Protein AF-A0A3N5GG22-F1 (afdb_monomer)

Mean predicted aligned error: 13.45 Å

Foldseek 3Di:
DPVVQLVCLVVCVVVVVDPPVCSVVSNCVVVVVPPPCVVVVVVVLVVVLVCVLVVLVVCCVVCCVPQDLVVSLVVLLVLLCVLVVVLVVVADAQDPDQDPQPDPNSLSSLVSSLSSVLVSLVSCCVPVVPPPVNVLVSLVVSLVVLCVSCNRRVHPVSPVVSLVSVVVSLVVVLVVVDDDPPDDDPVSVVSVVVSVVVVVVVVVVVVVVVVD

Structure (mmCIF, N/CA/C/O backbone):
data_AF-A0A3N5GG22-F1
#
_entry.id   AF-A0A3N5GG22-F1
#
loop_
_atom_site.group_PDB
_atom_site.id
_atom_site.type_symbol
_atom_site.label_atom_id
_atom_site.label_alt_id
_atom_site.label_comp_id
_atom_site.label_asym_id
_atom_site.label_entity_id
_atom_site.label_seq_id
_atom_site.pdbx_PDB_ins_code
_atom_site.Cartn_x
_atom_site.Cartn_y
_atom_site.Cartn_z
_atom_site.occupancy
_atom_site.B_iso_or_equiv
_atom_site.auth_seq_id
_atom_site.auth_comp_id
_atom_site.auth_asym_id
_atom_site.auth_atom_id
_atom_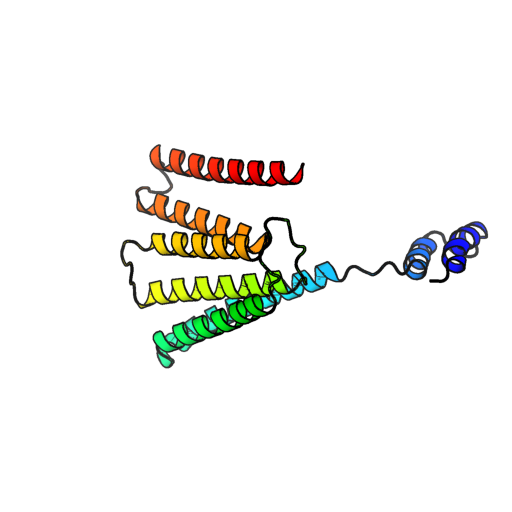site.pdbx_PDB_model_num
ATOM 1 N N . MET A 1 1 ? -22.074 -8.171 35.422 1.00 54.28 1 MET A N 1
ATOM 2 C CA . MET A 1 1 ? -21.564 -6.937 36.049 1.00 54.28 1 MET A CA 1
ATOM 3 C C . MET A 1 1 ? -22.049 -6.987 37.481 1.00 54.28 1 MET A C 1
ATOM 5 O O . MET A 1 1 ? -23.257 -6.975 37.647 1.00 54.28 1 MET A O 1
ATOM 9 N N . ASN A 1 2 ? -21.178 -7.190 38.471 1.00 61.34 2 ASN A N 1
ATOM 10 C CA . ASN A 1 2 ? -21.614 -7.166 39.868 1.00 61.34 2 ASN A CA 1
ATOM 11 C C . ASN A 1 2 ? -21.024 -5.906 40.530 1.00 61.34 2 ASN A C 1
ATOM 13 O O . ASN A 1 2 ? -19.866 -5.947 40.954 1.00 61.34 2 ASN A O 1
ATOM 17 N N . PRO A 1 3 ? -21.740 -4.764 40.498 1.00 66.25 3 PRO A N 1
ATOM 18 C CA . PRO A 1 3 ? -21.238 -3.478 40.996 1.00 66.25 3 PRO A CA 1
ATOM 19 C C . PRO A 1 3 ? -20.855 -3.536 42.482 1.00 66.25 3 PRO A C 1
ATOM 21 O O . PRO A 1 3 ? -19.965 -2.806 42.918 1.00 66.25 3 PRO A O 1
ATOM 24 N N . ASP A 1 4 ? -21.437 -4.476 43.223 1.00 68.50 4 ASP A N 1
ATOM 25 C CA . ASP A 1 4 ? -21.138 -4.718 44.632 1.00 68.50 4 ASP A CA 1
ATOM 26 C C . ASP A 1 4 ? -19.696 -5.190 44.847 1.00 68.50 4 ASP A C 1
ATOM 28 O O . ASP A 1 4 ? -19.041 -4.775 45.801 1.00 68.50 4 ASP A O 1
ATOM 32 N N . VAL A 1 5 ? -19.149 -5.986 43.918 1.00 68.31 5 VAL A N 1
ATOM 33 C CA . VAL A 1 5 ? -17.770 -6.489 44.014 1.00 68.31 5 VAL A CA 1
ATOM 34 C C . VAL A 1 5 ? -16.769 -5.356 43.813 1.00 68.31 5 VAL A C 1
ATOM 36 O O . VAL A 1 5 ? -15.807 -5.270 44.564 1.00 68.31 5 VAL A O 1
ATOM 39 N N . ALA A 1 6 ? -17.001 -4.460 42.848 1.00 67.25 6 ALA A N 1
ATOM 40 C CA . ALA A 1 6 ? -16.113 -3.324 42.587 1.00 67.25 6 ALA A CA 1
ATOM 41 C C . ALA A 1 6 ? -16.123 -2.293 43.733 1.00 67.25 6 ALA A C 1
ATOM 43 O O . ALA A 1 6 ? -15.078 -1.723 44.046 1.00 67.25 6 ALA A O 1
ATOM 44 N N . ASN A 1 7 ? -17.274 -2.105 44.388 1.00 71.62 7 ASN A N 1
ATOM 45 C CA . ASN A 1 7 ? -17.431 -1.208 45.537 1.00 71.62 7 ASN A CA 1
ATOM 46 C C . ASN A 1 7 ? -16.921 -1.804 46.862 1.00 71.62 7 ASN A C 1
ATOM 48 O O . ASN A 1 7 ? -16.632 -1.056 47.796 1.00 71.62 7 ASN A O 1
ATOM 52 N N . ALA A 1 8 ? -16.782 -3.131 46.959 1.00 74.06 8 ALA A N 1
ATOM 53 C CA . ALA A 1 8 ? -16.265 -3.806 48.150 1.00 74.06 8 ALA A CA 1
ATOM 54 C C . ALA A 1 8 ? -14.728 -3.785 48.254 1.00 74.06 8 ALA A C 1
ATOM 56 O O . ALA A 1 8 ? -14.191 -3.837 49.358 1.00 74.06 8 ALA A O 1
ATOM 57 N N . ILE A 1 9 ? -14.002 -3.675 47.134 1.00 71.44 9 ILE A N 1
ATOM 58 C CA . ILE A 1 9 ? -12.526 -3.733 47.127 1.00 71.44 9 ILE A CA 1
ATOM 59 C C . ILE A 1 9 ? -11.867 -2.606 47.942 1.00 71.44 9 ILE A C 1
ATOM 61 O O . ILE A 1 9 ? -10.967 -2.921 48.717 1.00 71.44 9 ILE A O 1
ATOM 65 N N . PRO A 1 10 ? -12.298 -1.329 47.856 1.00 74.25 10 PRO A N 1
ATOM 66 C CA . PRO A 1 10 ? -11.741 -0.256 48.686 1.00 74.25 10 PRO A CA 1
ATOM 67 C C . PRO A 1 10 ? -11.911 -0.529 50.187 1.00 74.25 10 PRO A C 1
ATOM 69 O O . PRO A 1 10 ? -10.963 -0.371 50.951 1.00 74.25 10 PRO A O 1
ATOM 72 N N . ARG A 1 11 ? -13.080 -1.048 50.591 1.00 74.31 11 ARG A N 1
ATOM 73 C CA . ARG A 1 11 ? -13.379 -1.382 51.994 1.00 74.31 11 ARG A CA 1
ATOM 74 C C . ARG A 1 11 ? -12.481 -2.504 52.521 1.00 74.31 11 ARG A C 1
ATOM 76 O O . ARG A 1 11 ? -12.041 -2.467 53.665 1.00 74.31 11 ARG A O 1
ATOM 83 N N . LEU A 1 12 ? -12.166 -3.493 51.686 1.00 72.94 12 LEU A N 1
ATOM 84 C CA . LEU A 1 12 ? -11.295 -4.611 52.066 1.00 72.94 12 LEU A CA 1
ATOM 85 C C . LEU A 1 12 ? -9.812 -4.213 52.181 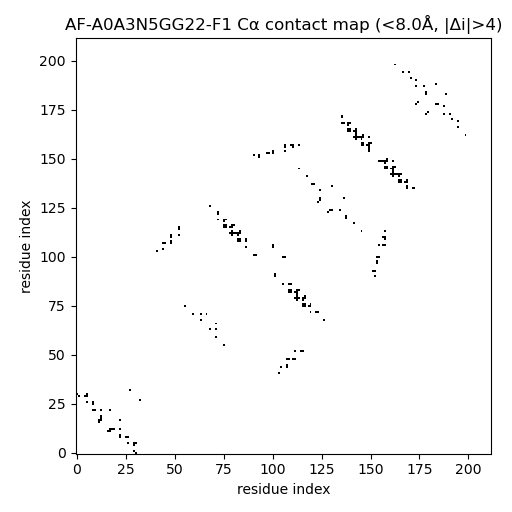1.00 72.94 12 LEU A C 1
ATOM 87 O O . LEU A 1 12 ? -9.054 -4.871 52.895 1.00 72.94 12 LEU A O 1
ATOM 91 N N . VAL A 1 13 ? -9.398 -3.137 51.504 1.00 76.69 13 VAL A N 1
ATOM 92 C CA . VAL A 1 13 ? -8.065 -2.533 51.668 1.00 76.69 13 VAL A CA 1
ATOM 93 C C . VAL A 1 13 ? -7.992 -1.737 52.969 1.00 76.69 13 VAL A C 1
ATOM 95 O O . VAL A 1 13 ? -7.026 -1.884 53.711 1.00 76.69 13 VAL A O 1
ATOM 98 N N . GLU A 1 14 ? -9.030 -0.957 53.286 1.00 74.38 14 GLU A N 1
ATOM 99 C CA . GLU A 1 14 ? -9.128 -0.227 54.562 1.00 74.38 14 GLU A CA 1
ATOM 100 C C . GLU A 1 14 ? -9.156 -1.168 55.772 1.00 74.38 14 GLU A C 1
ATOM 102 O O . GLU A 1 14 ? -8.560 -0.873 56.803 1.00 74.38 14 GLU A O 1
ATOM 107 N N . THR A 1 15 ? -9.777 -2.342 55.631 1.00 79.69 15 THR A N 1
ATOM 108 C CA . THR A 1 15 ? -9.855 -3.361 56.696 1.00 79.69 15 THR A CA 1
ATOM 109 C C . THR A 1 15 ? -8.545 -4.164 56.845 1.00 79.69 15 THR A C 1
ATOM 111 O O . THR A 1 15 ? -8.473 -5.111 57.624 1.00 79.69 15 THR A O 1
ATOM 114 N N . GLY A 1 16 ? -7.491 -3.837 56.083 1.00 73.56 16 GLY A N 1
ATOM 115 C CA . GLY A 1 16 ? -6.171 -4.482 56.164 1.00 73.56 16 GLY A CA 1
ATOM 116 C C . GLY A 1 16 ? -6.127 -5.937 55.678 1.00 73.56 16 GLY A C 1
ATOM 117 O O . GLY A 1 16 ? -5.086 -6.587 55.752 1.00 73.56 16 GLY A O 1
ATOM 118 N N . THR A 1 17 ? -7.238 -6.460 55.159 1.00 73.75 17 THR A N 1
ATOM 119 C CA . THR A 1 17 ? -7.376 -7.850 54.697 1.00 73.75 17 THR A CA 1
ATOM 120 C C . THR A 1 17 ? -6.787 -8.047 53.297 1.00 73.75 17 THR A C 1
ATOM 122 O O . THR A 1 17 ? -6.423 -9.160 52.921 1.00 73.75 17 THR A O 1
ATOM 125 N N . LEU A 1 18 ? -6.662 -6.963 52.523 1.00 70.38 18 LEU A N 1
ATOM 126 C CA . LEU A 1 18 ? -6.071 -6.940 51.187 1.00 70.38 18 LEU A CA 1
ATOM 127 C C . LEU A 1 18 ? -4.862 -5.989 51.144 1.00 70.38 18 LEU A C 1
ATOM 129 O O . LEU A 1 18 ? -5.024 -4.788 51.360 1.00 70.38 18 LEU A O 1
ATOM 133 N N . PRO A 1 19 ? -3.655 -6.480 50.802 1.00 74.88 19 PRO A N 1
ATOM 134 C CA . PRO A 1 19 ? -2.492 -5.624 50.601 1.00 74.88 19 PRO A CA 1
ATOM 135 C C . PRO A 1 19 ? -2.757 -4.587 49.496 1.00 74.88 19 PRO A C 1
ATOM 137 O O . PRO A 1 19 ? -3.232 -4.968 48.416 1.00 74.88 19 PRO A O 1
ATOM 140 N N . PRO A 1 20 ? -2.384 -3.308 49.689 1.00 66.12 20 PRO A N 1
ATOM 141 C CA . PRO A 1 20 ? -2.677 -2.235 48.733 1.00 66.12 20 PRO A CA 1
ATOM 142 C C . PRO A 1 20 ? -2.067 -2.493 47.346 1.00 66.12 20 PRO A C 1
ATOM 144 O O . PRO A 1 20 ? -2.639 -2.108 46.330 1.00 66.12 20 PRO A O 1
ATOM 147 N N . ALA A 1 21 ? -0.963 -3.246 47.284 1.00 68.81 21 ALA A N 1
ATOM 148 C CA . ALA A 1 21 ? -0.322 -3.658 46.036 1.00 68.81 21 ALA A CA 1
ATOM 149 C C . ALA A 1 21 ? -1.179 -4.605 45.167 1.00 68.81 21 ALA A C 1
ATOM 151 O O . ALA A 1 21 ? -1.017 -4.626 43.950 1.00 68.81 21 ALA A O 1
ATOM 152 N N . LYS A 1 22 ? -2.092 -5.392 45.761 1.00 68.06 22 LYS A N 1
ATOM 153 C CA . LYS A 1 22 ? -2.951 -6.348 45.031 1.00 68.06 22 LYS A CA 1
ATOM 154 C C . LYS A 1 22 ? -4.340 -5.788 44.710 1.00 68.06 22 LYS A C 1
ATOM 156 O O . LYS A 1 22 ? -5.026 -6.325 43.842 1.00 68.06 22 LYS A O 1
ATOM 161 N N . ALA A 1 23 ? -4.744 -4.695 45.355 1.00 66.00 23 ALA A N 1
ATOM 162 C CA . ALA A 1 23 ? -6.051 -4.066 45.169 1.00 66.00 23 ALA A CA 1
ATOM 163 C C . ALA A 1 23 ? -6.294 -3.574 43.731 1.00 66.00 23 ALA A C 1
ATOM 165 O O . ALA A 1 23 ? -7.402 -3.692 43.207 1.00 66.00 23 ALA A O 1
ATOM 166 N N . SER A 1 24 ? -5.246 -3.078 43.067 1.00 65.31 24 SER A N 1
ATOM 167 C CA . SER A 1 24 ? -5.300 -2.612 41.676 1.00 65.31 24 SER A CA 1
ATOM 168 C C . SER A 1 24 ? -5.607 -3.744 40.687 1.00 65.31 24 SER A C 1
ATOM 170 O O . SER A 1 24 ? -6.415 -3.556 39.779 1.00 65.31 24 SER A O 1
ATOM 172 N N . LEU A 1 25 ? -5.040 -4.940 40.893 1.00 67.69 25 LEU A N 1
ATOM 173 C CA . LEU A 1 25 ? -5.306 -6.131 40.077 1.00 67.69 25 LEU A CA 1
ATOM 174 C C . LEU A 1 25 ? -6.749 -6.624 40.237 1.00 67.69 25 LEU A C 1
ATOM 176 O O . LEU A 1 25 ? -7.416 -6.902 39.240 1.00 67.69 25 LEU A O 1
ATOM 180 N N . PHE A 1 26 ? -7.261 -6.685 41.469 1.00 69.12 26 PHE A N 1
ATOM 181 C CA . PHE A 1 26 ? -8.638 -7.120 41.714 1.00 69.12 26 PHE A CA 1
ATOM 182 C C . PHE A 1 26 ? -9.672 -6.105 41.218 1.00 69.12 26 PHE A C 1
ATOM 184 O O . PHE A 1 26 ? -10.701 -6.513 40.684 1.00 69.12 26 PHE A O 1
ATOM 191 N N . LEU A 1 27 ? -9.384 -4.800 41.290 1.00 68.31 27 LEU A N 1
ATOM 192 C CA . LEU A 1 27 ? -10.213 -3.773 40.648 1.00 68.31 27 LEU A CA 1
ATOM 193 C C . LEU A 1 27 ? -10.231 -3.919 39.124 1.00 68.31 27 LEU A C 1
ATOM 195 O O . LEU A 1 27 ? -11.282 -3.713 38.521 1.00 68.31 27 LEU A O 1
ATOM 199 N N . ARG A 1 28 ? -9.113 -4.324 38.511 1.00 64.75 28 ARG A N 1
ATOM 200 C CA . ARG A 1 28 ? -9.019 -4.608 37.071 1.00 64.75 28 ARG A CA 1
ATOM 201 C C . ARG A 1 28 ? -9.925 -5.758 36.640 1.00 64.75 28 ARG A C 1
ATOM 203 O O . ARG A 1 28 ? -10.679 -5.639 35.674 1.00 64.75 28 ARG A O 1
ATOM 210 N N . VAL A 1 29 ? -9.882 -6.854 37.398 1.00 69.06 29 VAL A N 1
ATOM 211 C CA . VAL A 1 29 ? -10.700 -8.054 37.170 1.00 69.06 29 VAL A CA 1
ATOM 212 C C . VAL A 1 29 ? -12.180 -7.774 37.454 1.00 69.06 29 VAL A C 1
ATOM 214 O O . VAL A 1 29 ? -13.037 -8.123 36.642 1.00 69.06 29 VAL A O 1
ATOM 217 N N . ALA A 1 30 ? -12.493 -7.086 38.557 1.00 64.69 30 ALA A N 1
ATOM 218 C CA . ALA A 1 30 ? -13.863 -6.742 38.945 1.00 64.69 30 ALA A CA 1
ATOM 219 C C . ALA A 1 30 ? -14.529 -5.756 37.974 1.00 64.69 30 ALA A C 1
ATOM 221 O O . ALA A 1 30 ? -15.727 -5.872 37.707 1.00 64.69 30 ALA A O 1
ATOM 222 N N . ARG A 1 31 ? -13.758 -4.826 37.392 1.00 64.44 31 ARG A N 1
ATOM 223 C CA . ARG A 1 31 ? -14.243 -3.911 36.346 1.00 64.44 31 ARG A CA 1
ATOM 224 C C . ARG A 1 31 ? -14.358 -4.558 34.966 1.00 64.44 31 ARG A C 1
ATOM 226 O O . ARG A 1 31 ? -14.867 -3.897 34.067 1.00 64.44 31 ARG A O 1
ATOM 233 N N . ARG A 1 32 ? -13.919 -5.816 34.779 1.00 54.38 32 ARG A N 1
ATOM 234 C CA . ARG A 1 32 ? -13.721 -6.422 33.448 1.00 54.38 32 ARG A CA 1
ATOM 235 C C . ARG A 1 32 ? -13.043 -5.421 32.507 1.00 54.38 32 ARG A C 1
ATOM 237 O O . ARG A 1 32 ? -13.558 -5.154 31.423 1.00 54.38 32 ARG A O 1
ATOM 244 N N . GLU A 1 33 ? -11.919 -4.835 32.926 1.00 57.38 33 GLU A N 1
ATOM 245 C CA . GLU A 1 33 ? -11.086 -4.078 31.988 1.00 57.38 33 GLU A CA 1
ATOM 246 C C . GLU A 1 33 ? -10.660 -5.050 30.882 1.00 57.38 33 GLU A C 1
ATOM 248 O O . GLU A 1 33 ? -9.782 -5.890 31.069 1.00 57.38 33 GLU A O 1
ATOM 253 N N . LEU A 1 34 ? -11.371 -4.994 29.754 1.00 55.03 34 LEU A N 1
ATOM 254 C CA . LEU A 1 34 ? -11.062 -5.733 28.544 1.00 55.03 34 LEU A CA 1
ATOM 255 C C . LEU A 1 34 ? -9.633 -5.351 28.169 1.00 55.03 34 LEU A C 1
ATOM 257 O O . LEU A 1 34 ? -9.384 -4.217 27.755 1.00 55.03 34 LEU A O 1
ATOM 261 N N . VAL A 1 35 ? -8.688 -6.275 28.347 1.00 60.97 35 VAL A N 1
ATOM 262 C CA . VAL A 1 35 ? -7.328 -6.098 27.838 1.00 60.97 35 VAL A CA 1
ATOM 263 C C . VAL A 1 35 ? -7.466 -5.811 26.348 1.00 60.97 35 VAL A C 1
ATOM 265 O O . VAL A 1 35 ? -8.091 -6.581 25.616 1.00 60.97 35 VAL A O 1
ATOM 268 N N . SER A 1 36 ? -6.982 -4.654 25.898 1.00 62.78 36 SER A N 1
ATOM 269 C CA . SER A 1 36 ? -7.202 -4.236 24.520 1.00 62.78 36 SER A CA 1
ATOM 270 C C . SER A 1 36 ? -6.352 -5.090 23.572 1.00 62.78 36 SER A C 1
ATOM 272 O O . SER A 1 36 ? -5.220 -4.737 23.256 1.00 62.78 36 SER A O 1
ATOM 274 N N . ILE A 1 37 ? -6.925 -6.170 23.037 1.00 68.69 37 ILE A N 1
ATOM 275 C CA . ILE A 1 37 ? -6.291 -7.040 22.020 1.00 68.69 37 ILE A CA 1
ATOM 276 C C . ILE A 1 37 ? -6.128 -6.300 20.674 1.00 68.69 37 ILE A C 1
ATOM 278 O O . ILE A 1 37 ? -5.538 -6.789 19.720 1.00 68.69 37 ILE A O 1
ATOM 282 N N . ARG A 1 38 ? -6.634 -5.065 20.569 1.00 73.44 38 ARG A N 1
ATOM 283 C CA . ARG A 1 38 ? -6.540 -4.232 19.365 1.00 73.44 38 ARG A CA 1
ATOM 284 C C . ARG A 1 38 ? -5.099 -4.062 18.879 1.00 73.44 38 ARG A C 1
ATOM 286 O O . ARG A 1 38 ? -4.886 -4.050 17.672 1.00 73.44 38 ARG A O 1
ATOM 293 N N . LEU A 1 39 ? -4.131 -3.907 19.783 1.00 75.94 39 LEU A N 1
ATOM 294 C CA . LEU A 1 39 ? -2.727 -3.737 19.399 1.00 75.94 39 LEU A CA 1
ATOM 295 C C . LEU A 1 39 ? -2.131 -5.045 18.863 1.00 75.94 39 LEU A C 1
ATOM 297 O O . LEU A 1 39 ? -1.472 -5.029 17.828 1.00 75.94 39 LEU A O 1
ATOM 301 N N . GLU A 1 40 ? -2.438 -6.166 19.514 1.00 84.12 40 GLU A N 1
ATOM 302 C CA . GLU A 1 40 ? -2.013 -7.504 19.090 1.00 84.12 40 GLU A CA 1
ATOM 303 C C . GLU A 1 40 ? -2.606 -7.869 17.724 1.00 84.12 40 GLU A C 1
ATOM 305 O O . GLU A 1 40 ? -1.872 -8.273 16.826 1.00 84.12 40 GLU A O 1
ATOM 310 N N . LEU A 1 41 ? -3.907 -7.621 17.512 1.00 82.06 41 LEU A N 1
ATOM 311 C CA . LEU A 1 41 ? -4.547 -7.823 16.210 1.00 82.06 41 LEU A CA 1
ATOM 312 C C . LEU A 1 41 ? -3.901 -6.955 15.126 1.00 82.06 41 LEU A C 1
ATOM 314 O O . LEU A 1 41 ? -3.633 -7.452 14.037 1.00 82.06 41 LEU A O 1
ATOM 318 N N . ARG A 1 42 ? -3.633 -5.671 15.404 1.00 81.94 42 ARG A N 1
ATOM 319 C CA . ARG A 1 42 ? -2.959 -4.779 14.445 1.00 81.94 42 ARG A CA 1
ATOM 320 C C . ARG A 1 42 ? -1.563 -5.274 14.093 1.00 81.94 42 ARG A C 1
ATOM 322 O O . ARG A 1 42 ? -1.206 -5.254 12.921 1.00 81.94 42 ARG A O 1
ATOM 329 N N . ALA A 1 43 ? -0.790 -5.703 15.088 1.00 82.44 43 ALA A N 1
ATOM 330 C CA . ALA A 1 43 ? 0.547 -6.239 14.874 1.00 82.44 43 ALA A CA 1
ATOM 331 C C . ALA A 1 43 ? 0.499 -7.504 14.008 1.00 82.44 43 ALA A C 1
ATOM 333 O O . ALA A 1 43 ? 1.253 -7.613 13.046 1.00 82.44 43 ALA A O 1
ATOM 334 N N . LEU A 1 44 ? -0.439 -8.412 14.290 1.00 86.31 44 LEU A N 1
ATOM 335 C CA . LEU A 1 44 ? -0.614 -9.648 13.532 1.00 86.31 44 LEU A CA 1
ATOM 336 C C . LEU A 1 44 ? -1.088 -9.390 12.094 1.00 86.31 44 LEU A C 1
ATOM 338 O O . LEU A 1 44 ? -0.592 -10.018 11.164 1.00 86.31 44 LEU A O 1
ATOM 342 N N . LEU A 1 45 ? -1.990 -8.425 11.893 1.00 83.00 45 LEU A N 1
ATOM 343 C CA . LEU A 1 45 ? -2.439 -7.992 10.566 1.00 83.00 45 LEU A CA 1
ATOM 344 C C . LEU A 1 45 ? -1.302 -7.353 9.759 1.00 83.00 45 LEU A C 1
ATOM 346 O O . LEU A 1 45 ? -1.094 -7.736 8.611 1.00 83.00 45 LEU A O 1
ATOM 350 N N . TYR A 1 46 ? -0.520 -6.444 10.353 1.00 85.00 46 TYR A N 1
ATOM 351 C CA . TYR A 1 46 ? 0.663 -5.873 9.696 1.00 85.00 46 TYR A CA 1
ATOM 352 C C . TYR A 1 46 ? 1.700 -6.943 9.352 1.00 85.00 46 TYR A C 1
ATOM 354 O O . TYR A 1 46 ? 2.224 -6.947 8.240 1.00 85.00 46 TYR A O 1
ATOM 362 N N . ALA A 1 47 ? 1.970 -7.864 10.279 1.00 87.81 47 ALA A N 1
ATOM 363 C CA . ALA A 1 47 ? 2.874 -8.981 10.042 1.00 87.81 47 ALA A CA 1
ATOM 364 C C . ALA A 1 47 ? 2.370 -9.870 8.898 1.00 87.81 47 ALA A C 1
ATOM 366 O O . ALA A 1 47 ? 3.154 -10.230 8.029 1.00 87.81 47 ALA A O 1
ATOM 367 N N . GLY A 1 48 ? 1.067 -10.162 8.844 1.00 84.94 48 GLY A N 1
ATOM 368 C CA . GLY A 1 48 ? 0.451 -10.906 7.747 1.00 84.94 48 GLY A CA 1
ATOM 369 C C . GLY A 1 48 ? 0.629 -10.211 6.398 1.00 84.94 48 GLY A C 1
ATOM 370 O O . GLY A 1 48 ? 1.090 -10.837 5.448 1.00 84.94 48 GLY A O 1
ATOM 371 N N . VAL A 1 49 ? 0.343 -8.907 6.316 1.00 86.56 49 VAL A N 1
ATOM 372 C CA . VAL A 1 49 ? 0.545 -8.126 5.082 1.00 86.56 49 VAL A CA 1
ATOM 373 C C . VAL A 1 49 ? 2.012 -8.146 4.650 1.00 86.56 49 VAL A C 1
ATOM 375 O O . VAL A 1 49 ? 2.305 -8.356 3.471 1.00 86.56 49 VAL A O 1
ATOM 378 N N . LEU A 1 50 ? 2.937 -7.974 5.597 1.00 86.62 50 LEU A N 1
ATOM 379 C CA . LEU A 1 50 ? 4.371 -7.983 5.328 1.00 86.62 50 LEU A CA 1
ATOM 380 C C . LEU A 1 50 ? 4.853 -9.362 4.856 1.00 86.62 50 LEU A C 1
ATOM 382 O O . LEU A 1 50 ? 5.587 -9.444 3.876 1.00 86.62 50 LEU A O 1
ATOM 386 N N . LEU A 1 51 ? 4.407 -10.435 5.513 1.00 87.75 51 LEU A N 1
ATOM 387 C CA . LEU A 1 51 ? 4.738 -11.814 5.155 1.00 87.75 51 LEU A CA 1
ATOM 388 C C . LEU A 1 51 ? 4.195 -12.189 3.778 1.00 87.75 51 LEU A C 1
ATOM 390 O O . LEU A 1 51 ? 4.916 -12.805 3.002 1.00 87.75 51 LEU A O 1
ATOM 394 N N . VAL A 1 52 ? 2.960 -11.802 3.450 1.00 84.88 52 VAL A N 1
ATOM 395 C CA . VAL A 1 52 ? 2.381 -12.072 2.126 1.00 84.88 52 VAL A CA 1
ATOM 396 C C . VAL A 1 52 ? 3.133 -11.292 1.053 1.00 84.88 52 VAL A C 1
ATOM 398 O O . VAL A 1 52 ? 3.575 -11.881 0.074 1.00 84.88 52 VAL A O 1
ATOM 401 N N . THR A 1 53 ? 3.339 -9.989 1.247 1.00 83.06 53 THR A N 1
ATOM 402 C CA . THR A 1 53 ? 4.020 -9.143 0.252 1.00 83.06 53 THR A CA 1
ATOM 403 C C . THR A 1 53 ? 5.477 -9.579 0.055 1.00 83.06 53 THR A C 1
ATOM 405 O O . THR A 1 53 ? 5.942 -9.715 -1.076 1.00 83.06 53 THR A O 1
ATOM 408 N N . GLY A 1 54 ? 6.191 -9.865 1.148 1.00 83.56 54 GLY A N 1
ATOM 409 C CA . GLY A 1 54 ? 7.563 -10.372 1.111 1.00 83.56 54 GLY A CA 1
ATOM 410 C C . GLY A 1 54 ? 7.659 -11.786 0.535 1.00 83.56 54 GLY A C 1
ATOM 411 O O . GLY A 1 54 ? 8.546 -12.058 -0.269 1.00 83.56 54 GLY A O 1
ATOM 412 N N . GLY A 1 55 ? 6.721 -12.667 0.890 1.00 83.50 55 GLY A N 1
ATOM 413 C CA . GLY A 1 55 ? 6.636 -14.031 0.373 1.00 83.50 55 GLY A CA 1
ATOM 414 C C . GLY A 1 55 ? 6.381 -14.065 -1.131 1.00 83.50 55 GLY A C 1
ATOM 415 O O . GLY A 1 55 ? 7.074 -14.785 -1.842 1.00 83.50 55 GLY A O 1
ATOM 416 N N . VAL A 1 56 ? 5.464 -13.230 -1.633 1.00 81.94 56 VAL A N 1
ATOM 417 C CA . VAL A 1 56 ? 5.254 -13.043 -3.077 1.00 81.94 56 VAL A CA 1
ATOM 418 C C . VAL A 1 56 ? 6.544 -12.556 -3.738 1.00 81.94 56 VAL A C 1
ATOM 420 O O . VAL A 1 56 ? 6.974 -13.150 -4.720 1.00 81.94 56 VAL A O 1
ATOM 423 N N . GLY A 1 57 ? 7.214 -11.546 -3.176 1.00 80.62 57 GLY A N 1
ATOM 424 C CA . GLY A 1 57 ? 8.477 -11.037 -3.723 1.00 80.62 57 GLY A CA 1
ATOM 425 C C . GLY A 1 57 ? 9.590 -12.092 -3.809 1.00 80.62 57 GLY A C 1
ATOM 426 O O . GLY A 1 57 ? 10.288 -12.171 -4.821 1.00 80.62 57 GLY A O 1
ATOM 427 N N . LEU A 1 58 ? 9.736 -12.935 -2.781 1.00 83.00 58 LEU A N 1
ATOM 428 C CA . LEU A 1 58 ? 10.696 -14.046 -2.781 1.00 83.00 58 LEU A CA 1
ATOM 429 C C . LEU A 1 58 ? 10.326 -15.122 -3.805 1.00 83.00 58 LEU A C 1
ATOM 431 O O . LEU A 1 58 ? 11.178 -15.538 -4.588 1.00 83.00 58 LEU A O 1
ATOM 435 N N . LEU A 1 59 ? 9.053 -15.521 -3.847 1.00 80.88 59 LEU A N 1
ATOM 436 C CA . LEU A 1 59 ? 8.562 -16.538 -4.773 1.00 80.88 59 LEU A CA 1
ATOM 437 C C . LEU A 1 59 ? 8.786 -16.117 -6.231 1.00 80.88 59 LEU A C 1
ATOM 439 O O . LEU A 1 59 ? 9.239 -16.925 -7.040 1.00 80.88 59 LEU A O 1
ATOM 443 N N . VAL A 1 60 ? 8.525 -14.844 -6.541 1.00 78.81 60 VAL A N 1
ATOM 444 C CA . VAL A 1 60 ? 8.802 -14.236 -7.848 1.00 78.81 60 VAL A CA 1
ATOM 445 C C . VAL A 1 60 ? 10.288 -14.344 -8.171 1.00 78.81 60 VAL A C 1
ATOM 447 O O . VAL A 1 60 ? 10.645 -14.865 -9.223 1.00 78.81 60 VAL A O 1
ATOM 450 N N . LYS A 1 61 ? 11.160 -13.904 -7.258 1.00 77.62 61 LYS A N 1
ATOM 451 C CA . LYS A 1 61 ? 12.613 -13.905 -7.467 1.00 77.62 61 LYS A CA 1
ATOM 452 C C . LYS A 1 61 ? 13.162 -15.301 -7.778 1.00 77.62 61 LYS A C 1
ATOM 454 O O . LYS A 1 61 ? 14.030 -15.424 -8.632 1.00 77.62 61 LYS A O 1
ATOM 459 N N . GLU A 1 62 ? 12.674 -16.331 -7.091 1.00 80.62 62 GLU A N 1
ATOM 460 C CA . GLU A 1 62 ? 13.184 -17.702 -7.230 1.00 80.62 62 GLU A CA 1
ATOM 461 C C . GLU A 1 62 ? 12.582 -18.474 -8.412 1.00 80.62 62 GLU A C 1
ATOM 463 O O . GLU A 1 62 ? 13.221 -19.385 -8.932 1.00 80.62 62 GLU A O 1
ATOM 468 N N . ASN A 1 63 ? 11.361 -18.141 -8.845 1.00 79.69 63 ASN A N 1
ATOM 469 C CA . ASN A 1 63 ? 10.618 -18.943 -9.830 1.00 79.69 63 ASN A CA 1
ATOM 470 C C . ASN A 1 63 ? 10.438 -18.259 -11.195 1.00 79.69 63 ASN A C 1
ATOM 472 O O . ASN A 1 63 ? 9.793 -18.825 -12.084 1.00 79.69 63 ASN A O 1
ATOM 476 N N . LEU A 1 64 ? 11.031 -17.077 -11.378 1.00 70.81 64 LEU A N 1
ATOM 477 C CA . LEU A 1 64 ? 11.029 -16.313 -12.629 1.00 70.81 64 LEU A CA 1
ATOM 478 C C . LEU A 1 64 ? 11.462 -17.151 -13.844 1.00 70.81 64 LEU A C 1
ATOM 480 O O . LEU A 1 64 ? 10.760 -17.158 -14.854 1.00 70.81 64 LEU A O 1
ATOM 484 N N . ASP A 1 65 ? 12.545 -17.921 -13.713 1.00 69.56 65 ASP A N 1
ATOM 485 C CA . ASP A 1 65 ? 13.127 -18.704 -14.815 1.00 69.56 65 ASP A CA 1
ATOM 486 C C . ASP A 1 65 ? 12.265 -19.907 -15.243 1.00 69.56 65 ASP A C 1
ATOM 488 O O . ASP A 1 65 ? 12.424 -20.428 -16.346 1.00 69.56 65 ASP A O 1
ATOM 492 N N . ARG A 1 66 ? 11.348 -20.375 -14.381 1.00 72.56 66 ARG A N 1
ATOM 493 C CA . ARG A 1 66 ? 10.542 -21.589 -14.619 1.00 72.56 66 ARG A CA 1
ATOM 494 C C . ARG A 1 66 ? 9.112 -21.321 -15.077 1.00 72.56 66 ARG A C 1
ATOM 496 O O . ARG A 1 66 ? 8.575 -22.119 -15.837 1.00 72.56 66 ARG A O 1
ATOM 503 N N . ILE A 1 67 ? 8.472 -20.270 -14.565 1.00 73.62 67 ILE A N 1
ATOM 504 C CA . ILE A 1 67 ? 7.010 -20.084 -14.665 1.00 73.62 67 ILE A CA 1
ATOM 505 C C . ILE A 1 67 ? 6.628 -19.074 -15.764 1.00 73.62 67 ILE A C 1
ATOM 507 O O . ILE A 1 67 ? 5.496 -19.078 -16.246 1.00 73.62 67 ILE A O 1
ATOM 511 N N . GLY A 1 68 ? 7.588 -18.274 -16.234 1.00 77.56 68 GLY A N 1
ATOM 512 C CA . GLY A 1 68 ? 7.369 -17.263 -17.263 1.00 77.56 68 GLY A CA 1
ATOM 513 C C . GLY A 1 68 ? 6.788 -15.962 -16.680 1.00 77.56 68 GLY A C 1
ATOM 514 O O . GLY A 1 68 ? 5.869 -16.014 -15.854 1.00 77.56 68 GLY A O 1
ATOM 515 N N . PRO A 1 69 ? 7.263 -14.776 -17.113 1.00 79.75 69 PRO A N 1
ATOM 516 C CA . PRO A 1 69 ? 6.870 -13.505 -16.500 1.00 79.75 69 PRO A CA 1
ATOM 517 C C . PRO A 1 69 ? 5.363 -13.214 -16.531 1.00 79.75 69 PRO A C 1
ATOM 519 O O . PRO A 1 69 ? 4.801 -12.686 -15.575 1.00 79.75 69 PRO A O 1
ATOM 522 N N . ALA A 1 70 ? 4.674 -13.608 -17.604 1.00 81.38 70 ALA A N 1
ATOM 523 C CA . ALA A 1 70 ? 3.242 -13.352 -17.762 1.00 81.38 70 ALA A CA 1
ATOM 524 C C . ALA A 1 70 ? 2.373 -14.095 -16.731 1.00 81.38 70 ALA A C 1
ATOM 526 O O . ALA A 1 70 ? 1.379 -13.551 -16.256 1.00 81.38 70 ALA A O 1
ATOM 527 N N . VAL A 1 71 ? 2.747 -15.324 -16.360 1.00 84.06 71 VAL A N 1
ATOM 528 C CA . VAL A 1 71 ? 1.992 -16.128 -15.384 1.00 84.06 71 VAL A CA 1
ATOM 529 C C . VAL A 1 71 ? 2.143 -15.545 -13.983 1.00 84.06 71 VAL A C 1
ATOM 531 O O . VAL A 1 71 ? 1.179 -15.506 -13.223 1.00 84.06 71 VAL A O 1
ATOM 534 N N . ILE A 1 72 ? 3.339 -15.052 -13.658 1.00 83.38 72 ILE A N 1
ATOM 535 C CA . ILE A 1 72 ? 3.613 -14.393 -12.382 1.00 83.38 72 ILE A CA 1
ATOM 536 C C . ILE A 1 72 ? 2.794 -13.106 -12.260 1.00 83.38 72 ILE A C 1
ATOM 538 O O . ILE A 1 72 ? 2.088 -12.944 -11.266 1.00 83.38 72 ILE A O 1
ATOM 542 N N . ALA A 1 73 ? 2.822 -12.244 -13.281 1.00 84.56 73 ALA A N 1
ATOM 543 C CA . ALA A 1 73 ? 1.994 -11.038 -13.311 1.00 84.56 73 ALA A CA 1
ATOM 544 C C . ALA A 1 73 ? 0.503 -11.389 -13.161 1.00 84.56 73 ALA A C 1
ATOM 546 O O . ALA A 1 73 ? -0.206 -10.852 -12.316 1.00 84.56 73 ALA A O 1
ATOM 547 N N . PHE A 1 74 ? 0.025 -12.397 -13.896 1.00 85.12 74 PHE A N 1
ATOM 548 C CA . PHE A 1 74 ? -1.365 -12.830 -13.781 1.00 85.12 74 PHE A CA 1
ATOM 549 C C . PHE A 1 74 ? -1.720 -13.334 -12.373 1.00 85.12 74 PHE A C 1
ATOM 551 O O . PHE A 1 74 ? -2.796 -13.028 -11.863 1.00 85.12 74 PHE A O 1
ATOM 558 N N . ALA A 1 75 ? -0.829 -14.079 -11.716 1.00 86.00 75 ALA A N 1
ATOM 559 C CA . ALA A 1 75 ? -1.054 -14.581 -10.364 1.00 86.00 75 ALA A CA 1
ATOM 560 C C . ALA A 1 75 ? -1.116 -13.451 -9.323 1.00 86.00 75 ALA A C 1
ATOM 562 O O . ALA A 1 75 ? -2.014 -13.450 -8.476 1.00 86.00 75 ALA A O 1
ATOM 563 N N . ILE A 1 76 ? -0.199 -12.476 -9.397 1.00 86.00 76 ILE A N 1
ATOM 564 C CA . ILE A 1 76 ? -0.195 -11.316 -8.492 1.00 86.00 76 ILE A CA 1
ATOM 565 C C . ILE A 1 76 ? -1.429 -10.450 -8.757 1.00 86.00 76 ILE A C 1
ATOM 567 O O . ILE A 1 76 ? -2.147 -10.115 -7.813 1.00 86.00 76 ILE A O 1
ATOM 571 N N . GLY A 1 77 ? -1.733 -10.162 -10.024 1.00 86.94 77 GLY A N 1
ATOM 572 C CA . GLY A 1 77 ? -2.929 -9.428 -10.427 1.00 86.94 77 GLY A CA 1
ATOM 573 C C . GLY A 1 77 ? -4.224 -10.103 -9.965 1.00 86.94 77 GLY A C 1
ATOM 574 O O . GLY A 1 77 ? -5.123 -9.435 -9.454 1.00 86.94 77 GLY A O 1
ATOM 575 N N . LEU A 1 78 ? -4.314 -11.434 -10.045 1.00 88.50 78 LEU A N 1
ATOM 576 C CA . LEU A 1 78 ? -5.474 -12.191 -9.569 1.00 88.50 78 LEU A CA 1
ATOM 577 C C . LEU A 1 78 ? -5.607 -12.143 -8.041 1.00 88.50 78 LEU A C 1
ATOM 579 O O . LEU A 1 78 ? -6.713 -11.967 -7.527 1.00 88.50 78 LEU A O 1
ATOM 583 N N . ALA A 1 79 ? -4.498 -12.238 -7.306 1.00 88.25 79 ALA A N 1
ATOM 584 C CA . ALA A 1 79 ? -4.494 -12.075 -5.854 1.00 88.25 79 ALA A CA 1
ATOM 585 C C . ALA A 1 79 ? -4.892 -10.645 -5.437 1.00 88.25 79 ALA A C 1
ATOM 587 O O . ALA A 1 79 ? -5.701 -10.471 -4.519 1.00 88.25 79 ALA A O 1
ATOM 588 N N . ALA A 1 80 ? -4.405 -9.625 -6.152 1.00 88.81 80 ALA A N 1
ATOM 589 C CA . ALA A 1 80 ? -4.800 -8.232 -5.956 1.00 88.81 80 ALA A CA 1
ATOM 590 C C . ALA A 1 80 ? -6.303 -8.038 -6.219 1.00 88.81 80 ALA A C 1
ATOM 592 O O . ALA A 1 80 ? -7.014 -7.456 -5.397 1.00 88.81 80 ALA A O 1
ATOM 593 N N . ALA A 1 81 ? -6.809 -8.583 -7.329 1.00 88.44 81 ALA A N 1
ATOM 594 C CA . ALA A 1 81 ? -8.216 -8.518 -7.706 1.00 88.44 81 ALA A CA 1
ATOM 595 C C . ALA A 1 81 ? -9.121 -9.244 -6.701 1.00 88.44 81 ALA A C 1
ATOM 597 O O . ALA A 1 81 ? -10.202 -8.750 -6.387 1.00 88.44 81 ALA A O 1
ATOM 598 N N . ALA A 1 82 ? -8.686 -10.380 -6.149 1.00 88.50 82 ALA A N 1
ATOM 599 C CA . ALA A 1 82 ? -9.418 -11.090 -5.105 1.00 88.50 82 ALA A CA 1
ATOM 600 C C . ALA A 1 82 ? -9.524 -10.256 -3.818 1.00 88.50 82 ALA A C 1
ATOM 602 O O . ALA A 1 82 ? -10.618 -10.122 -3.261 1.00 88.50 82 ALA A O 1
ATOM 603 N N . ALA A 1 83 ? -8.417 -9.648 -3.376 1.00 85.56 83 ALA A N 1
ATOM 604 C CA . ALA A 1 83 ? -8.394 -8.787 -2.196 1.00 85.56 83 ALA A CA 1
ATOM 605 C C . ALA A 1 83 ? -9.278 -7.543 -2.389 1.00 85.56 83 ALA A C 1
ATOM 607 O O . ALA A 1 83 ? -10.162 -7.273 -1.575 1.00 85.56 83 ALA A O 1
ATOM 608 N N . LEU A 1 84 ? -9.106 -6.825 -3.503 1.00 85.12 84 LEU A N 1
ATOM 609 C CA . LEU A 1 84 ? -9.890 -5.629 -3.816 1.00 85.12 84 LEU A CA 1
ATOM 610 C C . LEU A 1 84 ? -11.365 -5.954 -4.079 1.00 85.12 84 LEU A C 1
ATOM 612 O O . LEU A 1 84 ? -12.239 -5.207 -3.648 1.00 85.12 84 LEU A O 1
ATOM 616 N N . GLY A 1 85 ? -11.661 -7.079 -4.728 1.00 87.44 85 GLY A N 1
ATOM 617 C CA . GLY A 1 85 ? -13.023 -7.546 -4.977 1.00 87.44 85 GLY A CA 1
ATOM 618 C C . GLY A 1 85 ? -13.759 -7.916 -3.690 1.00 87.44 85 GLY A C 1
ATOM 619 O O . GLY A 1 85 ? -14.942 -7.606 -3.548 1.00 87.44 85 GLY A O 1
ATOM 620 N N . TRP A 1 86 ? -13.068 -8.521 -2.720 1.00 86.25 86 TRP A N 1
ATOM 621 C CA . TRP A 1 86 ? -13.628 -8.752 -1.387 1.00 86.25 86 TRP A CA 1
ATOM 622 C C . TRP A 1 86 ? -13.916 -7.432 -0.668 1.00 86.25 86 TRP A C 1
ATOM 624 O O . TRP A 1 86 ? -15.026 -7.238 -0.169 1.00 86.25 86 TRP A O 1
ATOM 634 N N . VAL A 1 87 ? -12.962 -6.496 -0.691 1.00 84.25 87 VAL A N 1
ATOM 635 C CA . VAL A 1 87 ? -13.139 -5.154 -0.118 1.00 84.25 87 VAL A CA 1
ATOM 636 C C . VAL A 1 87 ? -14.335 -4.456 -0.756 1.00 84.25 87 VAL A C 1
ATOM 638 O O . VAL A 1 87 ? -15.164 -3.916 -0.037 1.00 84.25 87 VAL A O 1
ATOM 641 N N . TRP A 1 88 ? -14.496 -4.532 -2.078 1.00 81.94 88 TRP A N 1
ATOM 642 C CA . TRP A 1 88 ? -15.635 -3.942 -2.786 1.00 81.94 88 TRP A CA 1
ATOM 643 C C . TRP A 1 88 ? -16.984 -4.506 -2.348 1.00 81.94 88 TRP A C 1
ATOM 645 O O . TRP A 1 88 ? -17.947 -3.755 -2.234 1.00 81.94 88 TRP A O 1
ATOM 655 N N . ARG A 1 89 ? -17.058 -5.816 -2.084 1.00 79.88 89 ARG A N 1
ATOM 656 C CA . ARG A 1 89 ? -18.297 -6.462 -1.624 1.00 79.88 89 ARG A CA 1
ATOM 657 C C . ARG A 1 89 ? -18.654 -6.123 -0.182 1.00 79.88 89 ARG A C 1
ATOM 659 O O . ARG A 1 89 ? -19.833 -6.088 0.148 1.00 79.88 89 ARG A O 1
ATOM 666 N N . VAL A 1 90 ? -17.653 -5.922 0.669 1.00 78.31 90 VAL A N 1
ATOM 667 C CA . VAL A 1 90 ? -17.840 -5.619 2.098 1.00 78.31 90 VAL A CA 1
ATOM 668 C C . VAL A 1 90 ? -17.917 -4.107 2.350 1.00 78.31 90 VAL A C 1
ATOM 670 O O . VAL A 1 90 ? -18.384 -3.680 3.405 1.00 78.31 90 VAL A O 1
ATOM 673 N N . ALA A 1 91 ? -17.471 -3.289 1.393 1.00 70.50 91 ALA A N 1
ATOM 674 C CA . ALA A 1 91 ? -17.411 -1.844 1.532 1.00 70.50 91 ALA A CA 1
ATOM 675 C C . ALA A 1 91 ? -18.813 -1.235 1.721 1.00 70.50 91 ALA A C 1
ATOM 677 O O . ALA A 1 91 ? -19.718 -1.507 0.927 1.00 70.50 91 ALA A O 1
ATOM 678 N N . PRO A 1 92 ? -18.992 -0.354 2.720 1.00 64.75 92 PRO A N 1
ATOM 679 C CA . PRO A 1 92 ? -20.209 0.432 2.846 1.00 64.75 92 PRO A CA 1
ATOM 680 C C . PRO A 1 92 ? -20.386 1.377 1.638 1.00 64.75 92 PRO A C 1
ATOM 682 O O . PRO A 1 92 ? -19.416 1.690 0.926 1.00 64.75 92 PRO A O 1
ATOM 685 N N . PRO A 1 93 ? -21.626 1.837 1.373 1.00 69.38 93 PRO A N 1
ATOM 686 C CA . PRO A 1 93 ? -21.888 2.814 0.324 1.00 69.38 93 PRO A CA 1
ATOM 687 C C . PRO A 1 93 ? -21.052 4.079 0.547 1.00 69.38 93 PRO A C 1
ATOM 689 O O . PRO A 1 93 ? -20.805 4.489 1.681 1.00 69.38 93 PRO A O 1
ATOM 692 N N . PHE A 1 94 ? -20.598 4.679 -0.554 1.00 64.06 94 PHE A N 1
ATOM 693 C CA . PHE A 1 94 ? -19.778 5.886 -0.517 1.00 64.06 94 PHE A CA 1
ATOM 694 C C . PHE A 1 94 ? -20.511 7.018 0.219 1.00 64.06 94 PHE A C 1
ATOM 696 O O . PHE A 1 94 ? -21.668 7.313 -0.080 1.00 64.06 94 PHE A O 1
ATOM 703 N N . SER A 1 95 ? -19.828 7.653 1.169 1.00 60.53 95 SER A N 1
ATOM 704 C CA . SER A 1 95 ? -20.346 8.757 1.975 1.00 60.53 95 SER A CA 1
ATOM 705 C C . SER A 1 95 ? -19.291 9.856 2.060 1.00 60.53 95 SER A C 1
ATOM 707 O O . SER A 1 95 ? -18.118 9.579 2.274 1.00 60.53 95 SER A O 1
ATOM 709 N N . TRP A 1 96 ? -19.725 11.111 1.927 1.00 53.34 96 TRP A N 1
ATOM 710 C CA . TRP A 1 96 ? -18.882 12.298 2.124 1.00 53.34 96 TRP A CA 1
ATOM 711 C C . TRP A 1 96 ? -18.623 12.619 3.608 1.00 53.34 96 TRP A C 1
ATOM 713 O O . TRP A 1 96 ? -17.855 13.526 3.918 1.00 53.34 96 TRP A O 1
ATOM 723 N N . ARG A 1 97 ? -19.292 11.909 4.526 1.00 54.34 97 ARG A N 1
ATOM 724 C CA . ARG A 1 97 ? -19.033 11.938 5.974 1.00 54.34 97 ARG A CA 1
ATOM 725 C C . ARG A 1 97 ? -18.166 10.750 6.366 1.00 54.34 97 ARG A C 1
ATOM 727 O O . ARG A 1 97 ? -18.394 9.671 5.825 1.00 54.34 97 ARG A O 1
ATOM 734 N N . GLU A 1 98 ? -17.271 10.967 7.332 1.00 53.53 98 GLU A N 1
ATOM 735 C CA . GLU A 1 98 ? -16.356 9.953 7.871 1.00 53.53 98 GLU A CA 1
ATOM 736 C C . GLU A 1 98 ? -17.146 8.696 8.266 1.00 53.53 98 GLU A C 1
ATOM 738 O O . GLU A 1 98 ? -18.039 8.753 9.122 1.00 53.53 98 GLU A O 1
ATOM 743 N N . VAL A 1 99 ? -16.872 7.576 7.596 1.00 58.59 99 VAL A N 1
ATOM 744 C CA . VAL A 1 99 ? -17.526 6.302 7.902 1.00 58.59 99 VAL A CA 1
ATOM 745 C C . VAL A 1 99 ? -16.555 5.501 8.755 1.00 58.59 99 VAL A C 1
ATOM 747 O O . VAL A 1 99 ? -15.492 5.121 8.265 1.00 58.59 99 VAL A O 1
ATOM 750 N N . PRO A 1 100 ? -16.878 5.212 10.029 1.00 56.34 100 PRO A N 1
ATOM 751 C CA . PRO A 1 100 ? -16.019 4.360 10.832 1.00 56.34 100 PRO A CA 1
ATOM 752 C C . PRO A 1 100 ? -15.832 3.017 10.121 1.00 56.34 100 PRO A C 1
ATOM 754 O O . PRO A 1 100 ? -16.811 2.372 9.738 1.00 56.34 100 PRO A O 1
ATOM 757 N N . ALA A 1 101 ? -14.568 2.618 9.938 1.00 59.00 101 ALA A N 1
ATOM 758 C CA . ALA A 1 101 ? -14.213 1.382 9.252 1.00 59.00 101 ALA A CA 1
ATOM 759 C C . ALA A 1 101 ? -15.031 0.207 9.829 1.00 59.00 101 ALA A C 1
ATOM 761 O O . ALA A 1 101 ? -15.027 0.019 11.053 1.00 59.00 101 ALA A O 1
ATOM 762 N N . PRO A 1 102 ? -15.719 -0.596 8.988 1.00 60.31 102 PRO A N 1
ATOM 763 C CA . PRO A 1 102 ? -16.639 -1.635 9.460 1.00 60.31 102 PRO A CA 1
ATOM 764 C C . PRO A 1 102 ? -15.967 -2.643 10.393 1.00 60.31 102 PRO A C 1
ATOM 766 O O . PRO A 1 102 ? -16.579 -3.173 11.318 1.00 60.31 102 PRO A O 1
ATOM 769 N N . ASN A 1 103 ? -14.689 -2.924 10.137 1.00 66.75 103 ASN A N 1
ATOM 770 C CA . ASN A 1 103 ? -13.861 -3.786 10.957 1.00 66.75 103 ASN A CA 1
ATOM 771 C C . ASN A 1 103 ? -12.381 -3.389 10.817 1.00 66.75 103 ASN A C 1
ATOM 773 O O . ASN A 1 103 ? -11.977 -2.752 9.847 1.00 66.75 103 ASN A O 1
ATOM 777 N N . LEU A 1 104 ? -11.562 -3.787 11.796 1.00 68.50 104 LEU A N 1
ATOM 778 C CA . LEU A 1 104 ? -10.127 -3.496 11.794 1.00 68.50 104 LEU A CA 1
ATOM 779 C C . LEU A 1 104 ? -9.408 -4.140 10.598 1.00 68.50 104 LEU A C 1
ATOM 781 O O . LEU A 1 104 ? -8.451 -3.563 10.109 1.00 68.50 104 LEU A O 1
ATOM 785 N N . ALA A 1 105 ? -9.853 -5.314 10.138 1.00 72.12 105 ALA A N 1
ATOM 786 C CA . ALA A 1 105 ? -9.209 -6.074 9.065 1.00 72.12 105 ALA A CA 1
ATOM 787 C C . ALA A 1 105 ? -9.401 -5.452 7.669 1.00 72.12 105 ALA A C 1
ATOM 789 O O . ALA A 1 105 ? -8.576 -5.672 6.788 1.00 72.12 105 ALA A O 1
ATOM 790 N N . PHE A 1 106 ? -10.455 -4.660 7.476 1.00 81.31 106 PHE A N 1
ATOM 791 C CA . PHE A 1 106 ? -10.841 -4.063 6.203 1.00 81.31 106 PHE A CA 1
ATOM 792 C C . PHE A 1 106 ? -9.732 -3.169 5.655 1.00 81.31 106 PHE A C 1
ATOM 794 O O . PHE A 1 106 ? -9.307 -3.356 4.518 1.00 81.31 106 PHE A O 1
ATOM 801 N N . ASP A 1 107 ? -9.191 -2.283 6.497 1.00 80.19 107 ASP A N 1
ATOM 802 C CA . ASP A 1 107 ? -8.087 -1.392 6.127 1.00 80.19 107 ASP A CA 1
ATOM 803 C C . ASP A 1 107 ? -6.829 -2.162 5.713 1.00 80.19 107 ASP A C 1
ATOM 805 O O . ASP A 1 107 ? -6.125 -1.754 4.795 1.00 80.19 107 ASP A O 1
ATOM 809 N N . TYR A 1 108 ? -6.550 -3.296 6.359 1.00 85.00 108 TYR A N 1
ATOM 810 C CA . TYR A 1 108 ? -5.368 -4.107 6.066 1.00 85.00 108 TYR A CA 1
ATOM 811 C C . TYR A 1 108 ? -5.523 -4.963 4.815 1.00 85.00 108 TYR A C 1
ATOM 813 O O . TYR A 1 108 ? -4.552 -5.142 4.088 1.00 85.00 108 TYR A O 1
ATOM 821 N N . ILE A 1 109 ? -6.720 -5.486 4.545 1.00 85.56 109 ILE A N 1
ATOM 822 C CA . ILE A 1 109 ? -6.992 -6.232 3.309 1.00 85.56 109 ILE A CA 1
ATOM 823 C C . ILE A 1 109 ? -7.014 -5.269 2.120 1.00 85.56 109 ILE A C 1
ATOM 825 O O . ILE A 1 109 ? -6.476 -5.591 1.063 1.00 85.56 109 ILE A O 1
ATOM 829 N N . LEU A 1 110 ? -7.560 -4.063 2.301 1.00 86.62 110 LEU A N 1
ATOM 830 C CA . LEU A 1 110 ? -7.453 -2.997 1.311 1.00 86.62 110 LEU A CA 1
ATOM 831 C C . LEU A 1 110 ? -5.988 -2.607 1.082 1.00 86.62 110 LEU A C 1
ATOM 833 O O . LEU A 1 110 ? -5.554 -2.548 -0.066 1.00 86.62 110 LEU A O 1
ATOM 837 N N . LEU A 1 111 ? -5.216 -2.396 2.154 1.00 87.69 111 LEU A N 1
ATOM 838 C CA . LEU A 1 111 ? -3.784 -2.117 2.063 1.00 87.69 111 LEU A CA 1
ATOM 839 C C . LEU A 1 111 ? -3.046 -3.225 1.304 1.00 87.69 111 LEU A C 1
ATOM 841 O O . LEU A 1 111 ? -2.257 -2.922 0.415 1.00 87.69 111 LEU A O 1
ATOM 845 N N . LEU A 1 112 ? -3.328 -4.491 1.618 1.00 87.44 112 LEU A N 1
ATOM 846 C CA . LEU A 1 112 ? -2.759 -5.648 0.932 1.00 87.44 112 LEU A CA 1
ATOM 847 C C . LEU A 1 112 ? -3.107 -5.637 -0.558 1.00 87.44 112 LEU A C 1
ATOM 849 O O . LEU A 1 112 ? -2.219 -5.784 -1.388 1.00 87.44 112 LEU A O 1
ATOM 853 N N . GLY A 1 113 ? -4.379 -5.426 -0.906 1.00 88.69 113 GLY A N 1
ATOM 854 C CA . GLY A 1 113 ? -4.824 -5.368 -2.298 1.00 88.69 113 GLY A CA 1
ATOM 855 C C . GLY A 1 113 ? -4.143 -4.248 -3.087 1.00 88.69 113 GLY A C 1
ATOM 856 O O . GLY A 1 113 ? -3.692 -4.477 -4.206 1.00 88.69 113 GLY A O 1
ATOM 857 N N . VAL A 1 114 ? -4.004 -3.060 -2.489 1.00 89.75 114 VAL A N 1
ATOM 858 C CA . VAL A 1 114 ? -3.298 -1.923 -3.104 1.00 89.75 114 VAL A CA 1
ATOM 859 C C . VAL A 1 114 ? -1.798 -2.202 -3.238 1.00 89.75 114 VAL A C 1
ATOM 861 O O . VAL A 1 114 ? -1.225 -1.904 -4.282 1.00 89.75 114 VAL A O 1
ATOM 864 N N . LEU A 1 115 ? -1.162 -2.805 -2.228 1.00 88.69 115 LEU A N 1
ATOM 865 C CA . LEU A 1 115 ? 0.251 -3.197 -2.280 1.00 88.69 115 LEU A CA 1
ATOM 866 C C . LEU A 1 115 ? 0.514 -4.242 -3.364 1.00 88.69 115 LEU A C 1
ATOM 868 O O . LEU A 1 115 ? 1.477 -4.100 -4.111 1.00 88.69 115 LEU A O 1
ATOM 872 N N . LEU A 1 116 ? -0.341 -5.260 -3.478 1.00 88.19 116 LEU A N 1
ATOM 873 C CA . LEU A 1 116 ? -0.218 -6.278 -4.520 1.00 88.19 116 LEU A CA 1
ATOM 874 C C . LEU A 1 116 ? -0.437 -5.680 -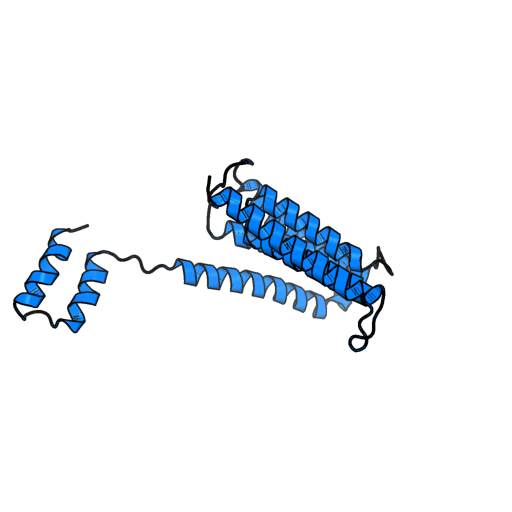5.911 1.00 88.19 116 LEU A C 1
ATOM 876 O O . LEU A 1 116 ? 0.338 -5.980 -6.809 1.00 88.19 116 LEU A O 1
ATOM 880 N N . ALA A 1 117 ? -1.428 -4.802 -6.088 1.00 87.94 117 ALA A N 1
ATOM 881 C CA . ALA A 1 117 ? -1.646 -4.116 -7.362 1.00 87.94 117 ALA A CA 1
ATOM 882 C C . ALA A 1 117 ? -0.458 -3.214 -7.745 1.00 87.94 117 ALA A C 1
ATOM 884 O O . ALA A 1 117 ? -0.038 -3.187 -8.899 1.00 87.94 117 ALA A O 1
ATOM 885 N N . ALA A 1 118 ? 0.114 -2.497 -6.773 1.00 88.12 118 ALA A N 1
ATOM 886 C CA . ALA A 1 118 ? 1.313 -1.690 -6.978 1.00 88.12 118 ALA A CA 1
ATOM 887 C C . ALA A 1 118 ? 2.532 -2.554 -7.339 1.00 88.12 118 ALA A C 1
ATOM 889 O O . ALA A 1 118 ? 3.295 -2.195 -8.236 1.00 88.12 118 ALA A O 1
ATOM 890 N N . ALA A 1 119 ? 2.706 -3.690 -6.658 1.00 86.94 119 ALA A N 1
ATOM 891 C CA . ALA A 1 119 ? 3.777 -4.642 -6.929 1.00 86.94 119 ALA A CA 1
ATOM 892 C C . ALA A 1 119 ? 3.630 -5.288 -8.311 1.00 86.94 119 ALA A C 1
ATOM 894 O O . ALA A 1 119 ? 4.626 -5.420 -9.014 1.00 86.94 119 ALA A O 1
ATOM 895 N N . ASP A 1 120 ? 2.407 -5.638 -8.717 1.00 86.44 120 ASP A N 1
ATOM 896 C CA . ASP A 1 120 ? 2.115 -6.174 -10.046 1.00 86.44 120 ASP A CA 1
ATOM 897 C C . ASP A 1 120 ? 2.467 -5.164 -11.141 1.00 86.44 120 ASP A C 1
ATOM 899 O O . ASP A 1 120 ? 3.214 -5.481 -12.062 1.00 86.44 120 ASP A O 1
ATOM 903 N N . LEU A 1 121 ? 2.031 -3.908 -10.993 1.00 86.06 121 LEU A N 1
ATOM 904 C CA . LEU A 1 121 ? 2.349 -2.859 -11.960 1.00 86.06 121 LEU A CA 1
ATOM 905 C C . LEU A 1 121 ? 3.862 -2.605 -12.050 1.00 86.06 121 LEU A C 1
ATOM 907 O O . LEU A 1 121 ? 4.400 -2.463 -13.145 1.00 86.06 121 LEU A O 1
ATOM 911 N N . ALA A 1 122 ? 4.560 -2.595 -10.911 1.00 84.94 122 ALA A N 1
ATOM 912 C CA . ALA A 1 122 ? 6.015 -2.470 -10.877 1.00 84.94 122 ALA A CA 1
ATOM 913 C C . ALA A 1 122 ? 6.717 -3.677 -11.522 1.00 84.94 122 ALA A C 1
ATOM 915 O O . ALA A 1 122 ? 7.719 -3.513 -12.214 1.00 84.94 122 ALA A O 1
ATOM 916 N N . TYR A 1 123 ? 6.196 -4.886 -11.317 1.00 83.56 123 TYR A N 1
ATOM 917 C CA . TYR A 1 123 ? 6.734 -6.105 -11.909 1.00 83.56 123 TYR A CA 1
ATOM 918 C C . TYR A 1 123 ? 6.546 -6.131 -13.429 1.00 83.56 123 TYR A C 1
ATOM 920 O O . TYR A 1 123 ? 7.507 -6.381 -14.160 1.00 83.56 123 TYR A O 1
ATOM 928 N N . VAL A 1 124 ? 5.336 -5.816 -13.903 1.00 84.75 124 VAL A N 1
ATOM 929 C CA . VAL A 1 124 ? 5.034 -5.663 -15.332 1.00 84.75 124 VAL A CA 1
ATOM 930 C C . VAL A 1 124 ? 5.960 -4.627 -15.946 1.00 84.75 124 VAL A C 1
ATOM 932 O O . VAL A 1 124 ? 6.509 -4.850 -17.022 1.00 84.75 124 VAL A O 1
ATOM 935 N N . GLU A 1 125 ? 6.196 -3.527 -15.240 1.00 83.75 125 GLU A N 1
ATOM 936 C CA . GLU A 1 125 ? 7.099 -2.510 -15.731 1.00 83.75 125 GLU A CA 1
ATOM 937 C C . GLU A 1 125 ? 8.543 -3.005 -15.870 1.00 83.75 125 GLU A C 1
ATOM 939 O O . GLU A 1 125 ? 9.175 -2.776 -16.896 1.00 83.75 125 GLU A O 1
ATOM 944 N N . VAL A 1 126 ? 9.080 -3.680 -14.855 1.00 81.94 126 VAL A N 1
ATOM 945 C CA . VAL A 1 126 ? 10.464 -4.173 -14.886 1.00 81.94 126 VAL A CA 1
ATOM 946 C C . VAL A 1 126 ? 10.662 -5.220 -15.984 1.00 81.94 126 VAL A C 1
ATOM 948 O O . VAL A 1 126 ? 11.724 -5.256 -16.600 1.00 81.94 126 VAL A O 1
ATOM 951 N N . GLN A 1 127 ? 9.661 -6.068 -16.228 1.00 82.31 127 GLN A N 1
ATOM 952 C CA . GLN A 1 127 ? 9.779 -7.184 -17.170 1.00 82.31 127 GLN A CA 1
ATOM 953 C C . GLN A 1 127 ? 9.443 -6.813 -18.614 1.00 82.31 127 GLN A C 1
ATOM 955 O O . GLN A 1 127 ? 10.107 -7.278 -19.536 1.00 82.31 127 GLN A O 1
ATOM 960 N N . PHE A 1 128 ? 8.410 -5.997 -18.824 1.00 76.88 128 PHE A N 1
ATOM 961 C CA . PHE A 1 128 ? 7.927 -5.653 -20.163 1.00 76.88 128 PHE A CA 1
ATOM 962 C C . PHE A 1 128 ? 8.333 -4.243 -20.596 1.00 76.88 128 PHE A C 1
ATOM 964 O O . PHE A 1 128 ? 8.175 -3.896 -21.765 1.00 76.88 128 PHE A O 1
ATOM 971 N N . THR A 1 129 ? 8.861 -3.427 -19.677 1.00 78.56 129 THR A N 1
ATOM 972 C CA . THR A 1 129 ? 9.310 -2.045 -19.917 1.00 78.56 129 THR A CA 1
ATOM 973 C C . THR A 1 129 ? 8.355 -1.206 -20.785 1.00 78.56 129 THR A C 1
ATOM 975 O O . THR A 1 129 ? 8.820 -0.546 -21.714 1.00 78.56 129 THR A O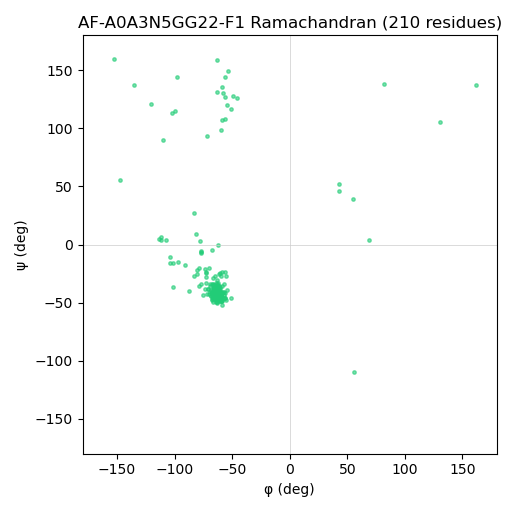 1
ATOM 978 N N . PRO A 1 130 ? 7.026 -1.207 -20.543 1.00 73.00 130 PRO A N 1
ATOM 979 C CA . PRO A 1 130 ? 6.079 -0.483 -21.380 1.00 73.00 130 PRO A CA 1
ATOM 980 C C . PRO A 1 130 ? 6.315 1.033 -21.393 1.00 73.00 130 PRO A C 1
ATOM 982 O O . PRO A 1 130 ? 5.955 1.669 -22.380 1.00 73.00 130 PRO A O 1
ATOM 985 N N . LEU A 1 131 ? 6.926 1.623 -20.354 1.00 72.94 131 LEU A N 1
ATOM 986 C CA . LEU A 1 131 ? 7.288 3.050 -20.355 1.00 72.94 131 LEU A CA 1
ATOM 987 C C . LEU A 1 131 ? 8.786 3.312 -20.582 1.00 72.94 131 LEU A C 1
ATOM 989 O O . LEU A 1 131 ? 9.165 4.438 -20.906 1.00 72.94 131 LEU A O 1
ATOM 993 N N . GLY A 1 132 ? 9.652 2.309 -20.430 1.00 77.31 132 GLY A N 1
ATOM 994 C CA . GLY A 1 132 ? 11.081 2.416 -20.736 1.00 77.31 132 GLY A CA 1
ATOM 995 C C . GLY A 1 132 ? 11.784 3.563 -19.991 1.00 77.31 132 GLY A C 1
ATOM 996 O O . GLY A 1 132 ? 12.001 3.504 -18.780 1.00 77.31 132 GLY A O 1
ATOM 997 N N . ALA A 1 133 ? 12.179 4.616 -20.713 1.00 73.81 133 ALA A N 1
ATOM 998 C CA . ALA A 1 133 ? 12.881 5.771 -20.141 1.00 73.81 133 ALA A CA 1
ATOM 999 C C . ALA A 1 133 ? 12.009 6.587 -19.165 1.00 73.81 133 ALA A C 1
ATOM 1001 O O . ALA A 1 133 ? 12.525 7.125 -18.178 1.00 73.81 133 ALA A O 1
ATOM 1002 N N . ASP A 1 134 ? 10.691 6.586 -19.372 1.00 79.25 134 ASP A N 1
ATOM 1003 C CA . ASP A 1 134 ? 9.697 7.299 -18.565 1.00 79.25 134 ASP A CA 1
ATOM 1004 C C . ASP A 1 134 ? 9.287 6.525 -17.305 1.00 79.25 134 ASP A C 1
ATOM 1006 O O . ASP A 1 134 ? 8.210 6.722 -16.737 1.00 79.25 134 ASP A O 1
ATOM 1010 N N . TRP A 1 135 ? 10.193 5.676 -16.806 1.00 79.94 135 TRP A N 1
ATOM 1011 C CA . TRP A 1 135 ? 9.921 4.804 -15.676 1.00 79.94 135 TRP A CA 1
ATOM 1012 C C . TRP A 1 135 ? 9.455 5.485 -14.370 1.00 79.94 135 TRP A C 1
ATOM 1014 O O . TRP A 1 135 ? 8.826 4.864 -13.534 1.00 79.94 135 TRP A O 1
ATOM 1024 N N . PRO A 1 136 ? 9.726 6.761 -14.076 1.00 82.06 136 PRO A N 1
ATOM 1025 C CA . PRO A 1 136 ? 9.162 7.343 -12.864 1.00 82.06 136 PRO A CA 1
ATOM 1026 C C . PRO A 1 136 ? 7.621 7.380 -12.899 1.00 82.06 136 PRO A C 1
ATOM 1028 O O . PRO A 1 136 ? 6.984 7.260 -11.856 1.00 82.06 136 PRO A O 1
ATOM 1031 N N . TRP A 1 137 ? 6.992 7.504 -14.070 1.00 82.69 137 TRP A N 1
ATOM 1032 C CA . TRP A 1 137 ? 5.551 7.748 -14.178 1.00 82.69 137 TRP A CA 1
ATOM 1033 C C . TRP A 1 137 ? 4.654 6.658 -13.573 1.00 82.69 137 TRP A C 1
ATOM 1035 O O . TRP A 1 137 ? 3.552 6.988 -13.130 1.00 82.69 137 TRP A O 1
ATOM 1045 N N . HIS A 1 138 ? 5.091 5.400 -13.438 1.00 84.31 138 HIS A N 1
ATOM 1046 C CA . HIS A 1 138 ? 4.266 4.382 -12.753 1.00 84.31 138 HIS A CA 1
ATOM 1047 C C . HIS A 1 138 ? 4.090 4.692 -11.286 1.00 84.31 138 HIS A C 1
ATOM 1049 O O . HIS A 1 138 ? 3.017 4.447 -10.753 1.00 84.31 138 HIS A O 1
ATOM 1055 N N . LEU A 1 139 ? 5.101 5.262 -10.630 1.00 84.62 139 LEU A N 1
ATOM 1056 C CA . LEU A 1 139 ? 4.982 5.658 -9.229 1.00 84.62 139 LEU A CA 1
ATOM 1057 C C . LEU A 1 139 ? 3.876 6.709 -9.068 1.00 84.62 139 LEU A C 1
ATOM 1059 O O . LEU A 1 139 ? 3.090 6.643 -8.123 1.00 84.62 139 LEU A O 1
ATOM 1063 N N . LEU A 1 140 ? 3.747 7.632 -10.026 1.00 86.56 140 LEU A N 1
ATOM 1064 C CA . LEU A 1 140 ? 2.642 8.585 -10.035 1.00 86.56 140 LEU A CA 1
ATOM 1065 C C . LEU A 1 140 ? 1.294 7.890 -10.269 1.00 86.56 140 LEU A C 1
ATOM 1067 O O . LEU A 1 140 ? 0.332 8.179 -9.558 1.00 86.56 140 LEU A O 1
ATOM 1071 N N . ILE A 1 141 ? 1.222 6.950 -11.214 1.00 86.62 141 ILE A N 1
ATOM 1072 C CA . ILE A 1 141 ? 0.002 6.173 -11.482 1.00 86.62 141 ILE A CA 1
ATOM 1073 C C . ILE A 1 141 ? -0.431 5.407 -10.224 1.00 86.62 141 ILE A C 1
ATOM 1075 O O . ILE A 1 141 ? -1.582 5.523 -9.804 1.00 86.62 141 ILE A O 1
ATOM 1079 N N . VAL A 1 142 ? 0.489 4.693 -9.569 1.00 89.12 142 VAL A N 1
ATOM 1080 C CA . VAL A 1 142 ? 0.228 3.969 -8.314 1.00 89.12 142 VAL A CA 1
ATOM 1081 C C . VAL A 1 142 ? -0.232 4.928 -7.223 1.00 89.12 142 VAL A C 1
ATOM 1083 O O . VAL A 1 142 ? -1.200 4.637 -6.527 1.00 89.12 142 VAL A O 1
ATOM 1086 N N . SER A 1 143 ? 0.412 6.089 -7.088 1.00 89.00 143 SER A N 1
ATOM 1087 C CA . SER A 1 143 ? 0.006 7.108 -6.121 1.00 89.00 143 SER A CA 1
ATOM 1088 C C . SER A 1 143 ? -1.425 7.591 -6.355 1.00 89.00 143 SER A C 1
ATOM 1090 O O . SER A 1 143 ? -2.170 7.755 -5.389 1.00 89.00 143 SER A O 1
ATOM 1092 N N . ILE A 1 144 ? -1.814 7.842 -7.606 1.00 89.12 144 ILE A N 1
ATOM 1093 C CA . ILE A 1 144 ? -3.164 8.304 -7.947 1.00 89.12 144 ILE A CA 1
ATOM 1094 C C . ILE A 1 144 ? -4.181 7.192 -7.684 1.00 89.12 144 ILE A C 1
ATOM 1096 O O . ILE A 1 144 ? -5.214 7.451 -7.069 1.00 89.12 144 ILE A O 1
ATOM 1100 N N . LEU A 1 145 ? -3.880 5.951 -8.081 1.00 87.62 145 LEU A N 1
ATOM 1101 C CA . LEU A 1 145 ? -4.737 4.789 -7.830 1.00 87.62 145 LEU A CA 1
ATOM 1102 C C . LEU A 1 145 ? -4.934 4.544 -6.328 1.00 87.62 145 LEU A C 1
ATOM 1104 O O . LEU A 1 145 ? -6.067 4.382 -5.872 1.00 87.62 145 LEU A O 1
ATOM 1108 N N . ALA A 1 146 ? -3.853 4.581 -5.547 1.00 87.12 146 ALA A N 1
ATOM 1109 C CA . ALA A 1 146 ? -3.905 4.455 -4.095 1.00 87.12 146 ALA A CA 1
ATOM 1110 C C . ALA A 1 146 ? -4.673 5.622 -3.457 1.00 87.12 146 ALA A C 1
ATOM 1112 O O . ALA A 1 146 ? -5.476 5.402 -2.556 1.00 87.12 146 ALA A O 1
ATOM 1113 N N . GLY A 1 147 ? -4.491 6.853 -3.945 1.00 86.06 147 GLY A N 1
ATOM 1114 C CA . GLY A 1 147 ? -5.228 8.027 -3.472 1.00 86.06 147 GLY A CA 1
ATOM 1115 C C . GLY A 1 147 ? -6.728 7.932 -3.758 1.00 86.06 147 GLY A C 1
ATOM 1116 O O . GLY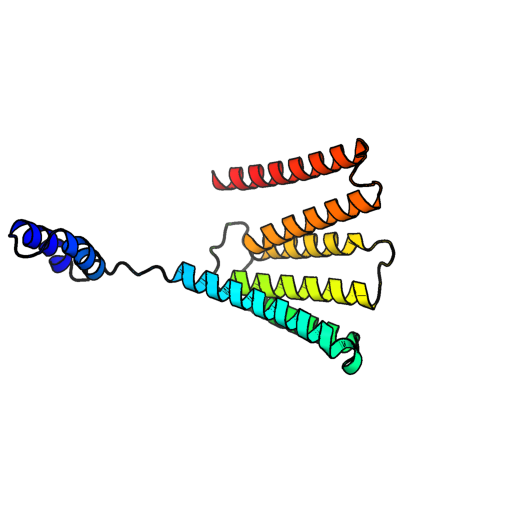 A 1 147 ? -7.545 8.178 -2.872 1.00 86.06 147 GLY A O 1
ATOM 1117 N N . ALA A 1 148 ? -7.104 7.500 -4.963 1.00 85.19 148 ALA A N 1
ATOM 1118 C CA . ALA A 1 148 ? -8.495 7.264 -5.337 1.00 85.19 148 ALA A CA 1
ATOM 1119 C C . ALA A 1 148 ? -9.129 6.155 -4.482 1.00 85.19 148 ALA A C 1
ATOM 1121 O O . ALA A 1 148 ? -10.245 6.320 -3.988 1.00 85.19 148 ALA A O 1
ATOM 1122 N N . ALA A 1 149 ? -8.403 5.057 -4.241 1.00 83.12 149 ALA A N 1
ATOM 1123 C CA . ALA A 1 149 ? -8.838 4.002 -3.331 1.00 83.12 149 ALA A CA 1
ATOM 1124 C C . ALA A 1 149 ? -8.996 4.531 -1.895 1.00 83.12 149 ALA A C 1
ATOM 1126 O O . ALA A 1 149 ? -10.009 4.270 -1.251 1.00 83.12 149 ALA A O 1
ATOM 1127 N N . ALA A 1 150 ? -8.049 5.334 -1.409 1.00 85.12 150 ALA A N 1
ATOM 1128 C CA . ALA A 1 150 ? -8.110 5.921 -0.077 1.00 85.12 150 ALA A CA 1
ATOM 1129 C C . ALA A 1 150 ? -9.346 6.810 0.116 1.00 85.12 150 ALA A C 1
ATOM 1131 O O . ALA A 1 150 ? -10.020 6.684 1.133 1.00 85.12 150 ALA A O 1
ATOM 1132 N N . VAL A 1 151 ? -9.681 7.650 -0.871 1.00 81.44 151 VAL A N 1
ATOM 1133 C CA . VAL A 1 151 ? -10.890 8.492 -0.844 1.00 81.44 151 VAL A CA 1
ATOM 1134 C C . VAL A 1 151 ? -12.159 7.646 -0.956 1.00 81.44 151 VAL A C 1
ATOM 1136 O O . VAL A 1 151 ? -13.150 7.922 -0.287 1.00 81.44 151 VAL A O 1
ATOM 1139 N N . ARG A 1 152 ? -12.150 6.593 -1.781 1.00 80.81 152 ARG A N 1
ATOM 1140 C CA . ARG A 1 152 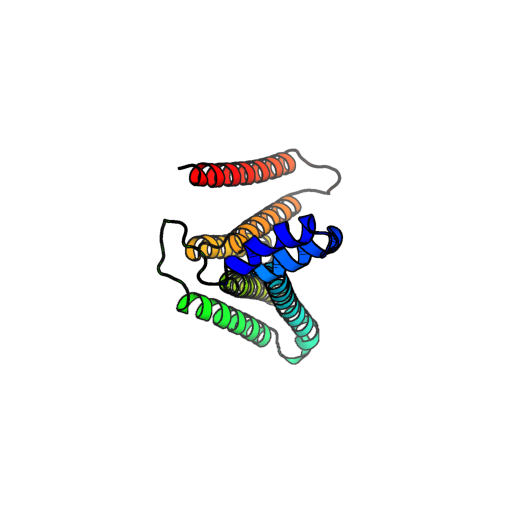? -13.322 5.730 -1.982 1.00 80.81 152 ARG A CA 1
ATOM 1141 C C . ARG A 1 152 ? -13.662 4.877 -0.757 1.00 80.81 152 ARG A C 1
ATOM 1143 O O . ARG A 1 152 ? -14.846 4.607 -0.540 1.00 80.81 152 ARG A O 1
ATOM 1150 N N . PHE A 1 153 ? -12.656 4.410 -0.022 1.00 78.31 153 PHE A N 1
ATOM 1151 C CA . PHE A 1 153 ? -12.817 3.505 1.124 1.00 78.31 153 PHE A CA 1
ATOM 1152 C C . PHE A 1 153 ? -12.565 4.176 2.482 1.00 78.31 153 PHE A C 1
ATOM 1154 O O . PHE A 1 153 ? -12.611 3.485 3.494 1.00 78.31 153 PHE A O 1
ATOM 1161 N N . ASP A 1 154 ? -12.310 5.488 2.499 1.00 77.88 154 ASP A N 1
ATOM 1162 C CA . ASP A 1 154 ? -12.058 6.305 3.698 1.00 77.88 154 ASP A CA 1
ATOM 1163 C C . ASP A 1 154 ? -10.915 5.767 4.588 1.00 77.88 154 ASP A C 1
ATOM 1165 O O . ASP A 1 154 ? -10.973 5.767 5.818 1.00 77.88 154 ASP A O 1
ATOM 1169 N N . SER A 1 155 ? -9.843 5.263 3.958 1.00 80.00 155 SER A N 1
ATOM 1170 C CA . SER A 1 155 ? -8.732 4.620 4.671 1.00 80.00 155 SER A CA 1
ATOM 1171 C C . SER A 1 155 ? -7.516 5.533 4.800 1.00 80.00 155 SER A C 1
ATOM 1173 O O . SER A 1 155 ? -6.808 5.826 3.830 1.00 80.00 155 SER A O 1
ATOM 1175 N N . ARG A 1 156 ? -7.204 5.924 6.041 1.00 82.56 156 ARG A N 1
ATOM 1176 C CA . ARG A 1 156 ? -6.030 6.757 6.369 1.00 82.56 156 ARG A CA 1
ATOM 1177 C C . ARG A 1 156 ? -4.706 6.066 6.047 1.00 82.56 156 ARG A C 1
ATOM 1179 O O . ARG A 1 156 ? -3.748 6.733 5.661 1.00 82.56 156 ARG A O 1
ATOM 1186 N N . VAL A 1 157 ? -4.645 4.742 6.205 1.00 84.69 157 VAL A N 1
ATOM 1187 C CA . VAL A 1 157 ? -3.421 3.967 5.952 1.00 84.69 157 VAL A CA 1
ATOM 1188 C C . VAL A 1 157 ? -3.097 3.980 4.459 1.00 84.69 157 VAL A C 1
ATOM 1190 O O . VAL A 1 157 ? -1.978 4.312 4.070 1.00 84.69 157 VAL A O 1
ATOM 1193 N N . VAL A 1 158 ? -4.095 3.728 3.613 1.00 86.19 158 VAL A N 1
ATOM 1194 C CA . VAL A 1 158 ? -3.936 3.783 2.152 1.00 86.19 158 VAL A CA 1
ATOM 1195 C C . VAL A 1 158 ? -3.644 5.205 1.680 1.00 86.19 158 VAL A C 1
ATOM 1197 O O . VAL A 1 158 ? -2.820 5.391 0.789 1.00 86.19 158 VAL A O 1
ATOM 1200 N N . PHE A 1 159 ? -4.233 6.222 2.318 1.00 85.75 159 PHE A N 1
ATOM 1201 C CA . PHE A 1 159 ? -3.898 7.614 2.019 1.00 85.75 159 PHE A CA 1
ATOM 1202 C C . PHE A 1 159 ? -2.424 7.918 2.312 1.00 85.75 159 PHE A C 1
ATOM 1204 O O . PHE A 1 159 ? -1.737 8.502 1.479 1.00 85.75 159 PHE A O 1
ATOM 1211 N N . SER A 1 160 ? -1.903 7.473 3.461 1.00 87.50 160 SER A N 1
ATOM 1212 C CA . SER A 1 160 ? -0.481 7.644 3.781 1.00 87.50 160 SER A CA 1
ATOM 1213 C C . SER A 1 160 ? 0.438 6.905 2.805 1.00 87.50 160 SER A C 1
ATOM 1215 O O . SER A 1 160 ? 1.475 7.448 2.429 1.00 87.50 160 SER A O 1
ATOM 1217 N N . LEU A 1 161 ? 0.028 5.723 2.328 1.00 89.62 161 LEU A N 1
ATOM 1218 C CA . LEU A 1 161 ? 0.735 5.003 1.271 1.00 89.62 161 LEU A CA 1
ATOM 1219 C C . LEU A 1 161 ? 0.745 5.806 -0.037 1.00 89.62 161 LEU A C 1
ATOM 1221 O O . LEU A 1 161 ? 1.809 5.983 -0.616 1.00 89.62 161 LEU A O 1
ATOM 1225 N N . ALA A 1 162 ? -0.398 6.353 -0.464 1.00 89.62 162 ALA A N 1
ATOM 1226 C CA . ALA A 1 162 ? -0.487 7.187 -1.663 1.00 89.62 162 ALA A CA 1
ATOM 1227 C C . ALA A 1 162 ? 0.462 8.393 -1.593 1.00 89.62 162 ALA A C 1
ATOM 1229 O O . ALA A 1 162 ? 1.210 8.653 -2.533 1.00 89.62 162 ALA A O 1
ATOM 1230 N N . LEU A 1 163 ? 0.485 9.088 -0.452 1.00 88.62 163 LEU A N 1
ATOM 1231 C CA . LEU A 1 163 ? 1.400 10.201 -0.200 1.00 88.62 163 LEU A CA 1
ATOM 1232 C C . LEU A 1 163 ? 2.873 9.759 -0.233 1.00 88.62 163 LEU A C 1
ATOM 1234 O O . LEU A 1 163 ? 3.701 10.434 -0.844 1.00 88.62 163 LEU A O 1
ATOM 1238 N N . ALA A 1 164 ? 3.208 8.619 0.374 1.00 89.31 164 ALA A N 1
ATOM 1239 C CA . ALA A 1 164 ? 4.564 8.076 0.345 1.00 89.31 164 ALA A CA 1
ATOM 1240 C C . ALA A 1 164 ? 5.006 7.719 -1.084 1.00 89.31 164 ALA A C 1
ATOM 1242 O O . ALA A 1 164 ? 6.119 8.054 -1.488 1.00 89.31 164 ALA A O 1
ATOM 1243 N N . THR A 1 165 ? 4.126 7.105 -1.879 1.00 87.56 165 THR A N 1
ATOM 1244 C CA . THR A 1 165 ? 4.399 6.794 -3.286 1.00 87.56 165 THR A CA 1
ATOM 1245 C C . THR A 1 165 ? 4.539 8.065 -4.129 1.00 87.56 165 THR A C 1
ATOM 1247 O O . THR A 1 165 ? 5.443 8.141 -4.960 1.00 87.56 165 THR A O 1
ATOM 1250 N N . PHE A 1 166 ? 3.725 9.097 -3.886 1.00 87.44 166 PHE A N 1
ATOM 1251 C CA . PHE A 1 166 ? 3.885 10.402 -4.535 1.00 87.44 166 PHE A CA 1
ATOM 1252 C C . PHE A 1 166 ? 5.247 11.031 -4.225 1.00 87.44 166 PHE A C 1
ATOM 1254 O O . PHE A 1 166 ? 5.938 11.519 -5.121 1.00 87.44 166 PHE A O 1
ATOM 1261 N N . ALA A 1 167 ? 5.658 10.997 -2.955 1.00 84.88 167 ALA A N 1
ATOM 1262 C CA . ALA A 1 167 ? 6.962 11.493 -2.534 1.00 84.88 167 ALA A CA 1
ATOM 1263 C C . ALA A 1 167 ? 8.099 10.715 -3.213 1.00 84.88 167 ALA A C 1
ATOM 1265 O O . ALA A 1 167 ? 9.046 11.327 -3.707 1.00 84.88 167 ALA A O 1
ATOM 1266 N N . ALA A 1 168 ? 7.973 9.386 -3.305 1.00 86.06 168 ALA A N 1
ATOM 1267 C CA . ALA A 1 168 ? 8.925 8.534 -4.011 1.00 86.06 168 ALA A CA 1
ATOM 1268 C C . ALA A 1 168 ? 9.017 8.895 -5.501 1.00 86.06 168 ALA A C 1
ATOM 1270 O O . ALA A 1 168 ? 10.120 9.086 -6.012 1.00 86.06 168 ALA A O 1
ATOM 1271 N N . TRP A 1 169 ? 7.880 9.083 -6.182 1.00 86.94 169 TRP A N 1
ATOM 1272 C CA . TRP A 1 169 ? 7.856 9.559 -7.566 1.00 86.94 169 TRP A CA 1
ATOM 1273 C C . TRP A 1 169 ? 8.603 10.881 -7.724 1.00 86.94 169 TRP A C 1
ATOM 1275 O O . TRP A 1 169 ? 9.431 11.032 -8.627 1.00 86.94 169 TRP A O 1
ATOM 1285 N N . ARG A 1 170 ? 8.328 11.843 -6.836 1.00 82.19 170 ARG A N 1
ATOM 1286 C CA . ARG A 1 170 ? 8.939 13.170 -6.903 1.00 82.19 170 ARG A CA 1
ATOM 1287 C C . ARG A 1 170 ? 10.443 13.119 -6.658 1.00 82.19 170 ARG A C 1
ATOM 1289 O O . ARG A 1 170 ? 11.173 13.786 -7.385 1.00 82.19 170 ARG A O 1
ATOM 1296 N N . GLY A 1 171 ? 10.893 12.294 -5.713 1.00 78.00 171 GLY A N 1
ATOM 1297 C CA . GLY A 1 171 ? 12.312 12.061 -5.439 1.00 78.00 171 GLY A CA 1
ATOM 1298 C C . GLY A 1 171 ? 13.044 11.424 -6.621 1.00 78.00 171 GLY A C 1
ATOM 1299 O O . GLY A 1 171 ? 14.062 11.950 -7.063 1.00 78.00 171 GLY A O 1
ATOM 1300 N N . VAL A 1 172 ? 12.496 10.346 -7.192 1.00 79.75 172 VAL A N 1
ATOM 1301 C CA . VAL A 1 172 ? 13.094 9.661 -8.354 1.00 79.75 172 VAL A CA 1
ATOM 1302 C C . VAL A 1 172 ? 13.107 10.564 -9.589 1.00 79.75 172 VAL A C 1
ATOM 1304 O O . VAL A 1 172 ? 14.102 10.611 -10.310 1.00 79.75 172 VAL A O 1
ATOM 1307 N N . SER A 1 173 ? 12.028 11.314 -9.822 1.00 78.38 173 SER A N 1
ATOM 1308 C CA . SER A 1 173 ? 11.953 12.262 -10.937 1.00 78.38 173 SER A CA 1
ATOM 1309 C C . SER A 1 173 ? 12.989 13.374 -10.779 1.00 78.38 173 SER A C 1
ATOM 1311 O O . SER A 1 173 ? 13.727 13.654 -11.716 1.00 78.38 173 SER A O 1
ATOM 1313 N N . ALA A 1 174 ? 13.098 13.972 -9.588 1.00 69.88 174 ALA A N 1
ATOM 1314 C CA . ALA A 1 174 ? 14.089 15.012 -9.322 1.00 69.88 174 ALA A CA 1
ATOM 1315 C C . ALA A 1 174 ? 15.530 14.505 -9.509 1.00 69.88 174 ALA A C 1
ATOM 1317 O O . ALA A 1 174 ? 16.335 15.210 -10.102 1.00 69.88 174 ALA A O 1
ATOM 1318 N N . ALA A 1 175 ? 15.833 13.273 -9.085 1.00 68.88 175 ALA A N 1
ATOM 1319 C CA . ALA A 1 175 ? 17.151 12.666 -9.282 1.00 68.88 175 ALA A CA 1
ATOM 1320 C C . ALA A 1 175 ? 17.488 12.421 -10.769 1.00 68.88 175 ALA A C 1
ATOM 1322 O O . ALA A 1 175 ? 18.632 12.610 -11.178 1.00 68.88 175 ALA A O 1
ATOM 1323 N N . ARG A 1 176 ? 16.508 12.023 -11.599 1.00 65.12 176 ARG A N 1
ATOM 1324 C CA . ARG A 1 176 ? 16.721 11.784 -13.042 1.00 65.12 176 ARG A CA 1
ATOM 1325 C C . ARG A 1 176 ? 16.809 13.062 -13.878 1.00 65.12 176 ARG A C 1
ATOM 1327 O O . ARG A 1 176 ? 17.560 13.078 -14.846 1.00 65.12 176 ARG A O 1
ATOM 1334 N N . PHE A 1 177 ? 16.069 14.116 -13.524 1.00 59.41 177 PHE A N 1
ATOM 1335 C CA . PHE A 1 177 ? 16.076 15.392 -14.260 1.00 59.41 177 PHE A CA 1
ATOM 1336 C C . PHE A 1 177 ? 17.265 16.313 -13.905 1.00 59.41 177 PHE A C 1
ATOM 1338 O O . PHE A 1 177 ? 17.323 17.442 -14.384 1.00 59.41 177 PHE A O 1
ATOM 1345 N N . GLY A 1 178 ? 18.231 15.800 -13.134 1.00 52.88 178 GLY A N 1
ATOM 1346 C CA . GLY A 1 178 ? 19.533 16.405 -12.856 1.00 52.88 178 GLY A CA 1
ATOM 1347 C C . GLY A 1 178 ? 19.840 16.419 -11.361 1.00 52.88 178 GLY A C 1
ATOM 1348 O O . GLY A 1 178 ? 19.243 17.223 -10.653 1.00 52.88 178 GLY A O 1
ATOM 1349 N N . LEU A 1 179 ? 20.747 15.539 -10.891 1.00 51.59 179 LEU A N 1
ATOM 1350 C CA . LEU A 1 179 ? 21.981 15.905 -10.162 1.00 51.59 179 LEU A CA 1
ATOM 1351 C C . LEU A 1 179 ? 22.642 14.787 -9.350 1.00 51.59 179 LEU A C 1
ATOM 1353 O O . LEU A 1 179 ? 22.005 14.090 -8.561 1.00 51.59 179 LEU A O 1
ATOM 1357 N N . ASP A 1 180 ? 23.972 14.760 -9.465 1.00 50.47 180 ASP A N 1
ATOM 1358 C CA . ASP A 1 180 ? 24.896 14.270 -8.448 1.00 50.47 180 ASP A CA 1
ATOM 1359 C C . ASP A 1 180 ? 24.518 14.834 -7.073 1.00 50.47 180 ASP A C 1
ATOM 1361 O O . ASP A 1 180 ? 24.427 16.045 -6.857 1.00 50.47 180 ASP A O 1
ATOM 1365 N N . VAL A 1 181 ? 24.346 13.930 -6.115 1.00 55.38 181 VAL A N 1
ATOM 1366 C CA . VAL A 1 181 ? 23.834 14.162 -4.752 1.00 55.38 181 VAL A CA 1
ATOM 1367 C C . VAL A 1 181 ? 24.735 15.103 -3.915 1.00 55.38 181 VAL A C 1
ATOM 1369 O O . VAL A 1 181 ? 24.413 15.438 -2.778 1.00 55.38 181 VAL A O 1
ATOM 1372 N N . LEU A 1 182 ? 25.843 15.588 -4.486 1.00 53.03 182 LEU A N 1
ATOM 1373 C CA . LEU A 1 182 ? 26.851 16.442 -3.852 1.00 53.03 182 LEU A CA 1
ATOM 1374 C C . LEU A 1 182 ? 26.931 17.876 -4.423 1.00 53.03 182 LEU A C 1
ATOM 1376 O O . LEU A 1 182 ? 27.774 18.646 -3.970 1.00 53.03 182 LEU A O 1
ATOM 1380 N N . GLY A 1 183 ? 26.052 18.269 -5.354 1.00 53.75 183 GLY A N 1
ATOM 1381 C CA . GLY A 1 183 ? 26.060 19.611 -5.961 1.00 53.75 183 GLY A CA 1
ATOM 1382 C C . GLY A 1 183 ? 24.673 20.134 -6.335 1.00 53.75 183 GLY A C 1
ATOM 1383 O O . GLY A 1 183 ? 24.439 20.453 -7.487 1.00 53.75 183 GLY A O 1
ATOM 1384 N N . ALA A 1 184 ? 23.729 20.183 -5.392 1.00 52.62 184 ALA A N 1
ATOM 1385 C CA . ALA A 1 184 ? 22.326 20.496 -5.679 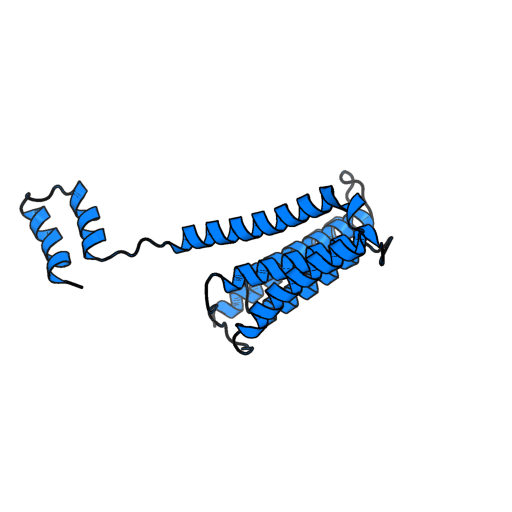1.00 52.62 184 ALA A CA 1
ATOM 1386 C C . ALA A 1 184 ? 22.104 21.875 -6.352 1.00 52.62 184 ALA A C 1
ATOM 1388 O O . ALA A 1 184 ? 22.147 22.902 -5.673 1.00 52.62 184 ALA A O 1
ATOM 1389 N N . ASP A 1 1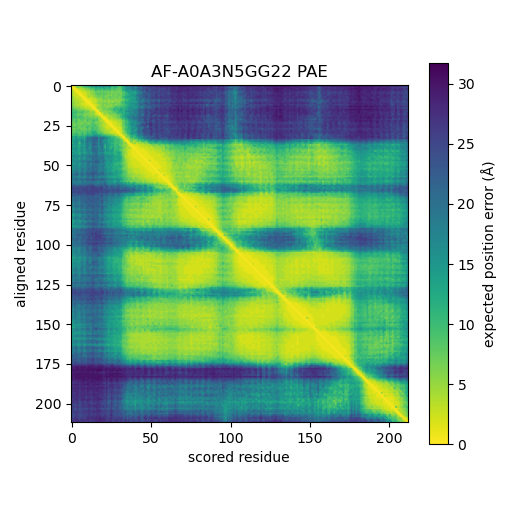85 ? 21.767 21.884 -7.648 1.00 61.19 185 ASP A N 1
ATOM 1390 C CA . ASP A 1 185 ? 21.148 23.022 -8.339 1.00 61.19 185 ASP A CA 1
ATOM 1391 C C . ASP A 1 185 ? 19.895 23.482 -7.591 1.00 61.19 185 ASP A C 1
ATOM 1393 O O . ASP A 1 185 ? 19.121 22.699 -7.019 1.00 61.19 185 ASP A O 1
ATOM 1397 N N . ASP A 1 186 ? 19.637 24.783 -7.693 1.00 59.41 186 ASP A N 1
ATOM 1398 C CA . ASP A 1 186 ? 18.482 25.444 -7.096 1.00 59.41 186 ASP A CA 1
ATOM 1399 C C . ASP A 1 186 ? 17.138 24.813 -7.517 1.00 59.41 186 ASP A C 1
ATOM 1401 O O . ASP A 1 186 ? 16.189 24.799 -6.731 1.00 59.41 186 ASP A O 1
ATOM 1405 N N . ALA A 1 187 ? 17.053 24.189 -8.697 1.00 58.25 187 ALA A N 1
ATOM 1406 C CA . ALA A 1 187 ? 15.836 23.542 -9.199 1.00 58.25 187 ALA A CA 1
ATOM 1407 C C . ALA A 1 187 ? 15.386 22.310 -8.381 1.00 58.25 187 ALA A C 1
ATOM 1409 O O . ALA A 1 187 ? 14.182 22.085 -8.202 1.00 58.25 187 ALA A O 1
ATOM 1410 N N . VAL A 1 188 ? 16.322 21.518 -7.844 1.00 61.56 188 VAL A N 1
ATOM 1411 C CA . VAL A 1 188 ? 16.002 20.347 -7.002 1.00 61.56 188 VAL A CA 1
ATOM 1412 C C . VAL A 1 188 ? 15.516 20.806 -5.627 1.00 61.56 188 VAL A C 1
ATOM 1414 O O . VAL A 1 188 ? 14.543 20.268 -5.088 1.00 61.56 188 VAL A O 1
ATOM 1417 N N . ARG A 1 189 ? 16.133 21.866 -5.092 1.00 62.06 189 ARG A N 1
ATOM 1418 C CA . ARG A 1 189 ? 15.770 22.480 -3.806 1.00 62.06 189 ARG A CA 1
ATOM 1419 C C . ARG A 1 189 ? 14.354 23.056 -3.847 1.00 62.06 189 ARG A C 1
ATOM 1421 O O . ARG A 1 189 ? 13.561 22.776 -2.949 1.00 62.06 189 ARG A O 1
ATOM 1428 N N . TRP A 1 190 ? 14.000 23.779 -4.911 1.00 64.75 190 TRP A N 1
ATOM 1429 C CA . TRP A 1 190 ? 12.648 24.319 -5.093 1.00 64.75 190 TRP A CA 1
ATOM 1430 C C . TRP A 1 190 ? 11.583 23.227 -5.266 1.00 64.75 190 TRP A C 1
ATOM 1432 O O . TRP A 1 190 ? 10.498 23.350 -4.697 1.00 64.75 190 TRP A O 1
ATOM 1442 N N . ASN A 1 191 ? 11.886 22.125 -5.962 1.00 65.62 191 ASN A N 1
ATOM 1443 C CA . ASN A 1 191 ? 10.962 20.988 -6.067 1.00 65.62 191 ASN A CA 1
ATOM 1444 C C . ASN A 1 191 ? 10.755 20.267 -4.725 1.00 65.62 191 ASN A C 1
ATOM 1446 O O . ASN A 1 191 ? 9.619 19.929 -4.383 1.00 65.62 191 ASN A O 1
ATOM 1450 N N . ALA A 1 192 ? 11.820 20.053 -3.945 1.00 66.06 192 ALA A N 1
ATOM 1451 C CA . ALA A 1 192 ? 11.728 19.438 -2.621 1.00 66.06 192 ALA A CA 1
ATOM 1452 C C . ALA A 1 192 ? 10.926 20.314 -1.641 1.00 66.06 192 ALA A C 1
ATOM 1454 O O . ALA A 1 192 ? 10.047 19.811 -0.937 1.00 66.06 192 ALA A O 1
ATOM 1455 N N . LEU A 1 193 ? 11.166 21.631 -1.653 1.00 70.44 193 LEU A N 1
ATOM 1456 C CA . LEU A 1 193 ? 10.404 22.602 -0.863 1.00 70.44 193 LEU A CA 1
ATOM 1457 C C . LEU A 1 193 ? 8.935 22.665 -1.295 1.00 70.44 193 LEU A C 1
ATOM 1459 O O . LEU A 1 193 ? 8.055 22.671 -0.439 1.00 70.44 193 LEU A O 1
ATOM 1463 N N . GLY A 1 194 ? 8.655 22.647 -2.601 1.00 74.31 194 GLY A N 1
ATOM 1464 C CA . GLY A 1 194 ? 7.291 22.622 -3.131 1.00 74.31 194 GLY A CA 1
ATOM 1465 C C . GLY A 1 194 ? 6.528 21.358 -2.730 1.00 74.31 194 GLY A C 1
ATOM 1466 O O . GLY A 1 194 ? 5.380 21.437 -2.298 1.00 74.31 194 GLY A O 1
ATOM 1467 N N . CYS A 1 195 ? 7.180 20.194 -2.795 1.00 68.75 195 CYS A N 1
ATOM 1468 C CA . CYS A 1 195 ? 6.584 18.925 -2.378 1.00 68.75 195 CYS A CA 1
ATOM 1469 C C . CYS A 1 195 ? 6.318 18.903 -0.861 1.00 68.75 195 CYS A C 1
ATOM 1471 O O . CYS A 1 195 ? 5.219 18.560 -0.426 1.00 68.75 195 CYS A O 1
ATOM 1473 N N . GLY A 1 196 ? 7.282 19.358 -0.050 1.00 70.75 196 GLY A N 1
ATOM 1474 C CA . GLY A 1 196 ? 7.115 19.498 1.399 1.00 70.75 196 GLY A CA 1
ATOM 1475 C C . GLY A 1 196 ? 5.993 20.470 1.779 1.00 70.75 196 GLY A C 1
ATOM 1476 O O . GLY A 1 196 ? 5.159 20.152 2.627 1.00 70.75 196 GLY A O 1
ATOM 1477 N N . ALA A 1 197 ? 5.913 21.622 1.108 1.00 77.38 197 ALA A N 1
ATOM 1478 C CA . ALA A 1 197 ? 4.840 22.594 1.301 1.00 77.38 197 ALA A CA 1
ATOM 1479 C C . ALA A 1 197 ? 3.469 22.020 0.914 1.00 77.38 197 ALA A C 1
ATOM 1481 O O . ALA A 1 197 ? 2.498 22.216 1.643 1.00 77.38 197 ALA A O 1
ATOM 1482 N N . PHE A 1 198 ? 3.384 21.258 -0.179 1.00 78.44 198 PHE A N 1
ATOM 1483 C CA . PHE A 1 198 ? 2.150 20.595 -0.596 1.00 78.44 198 PHE A CA 1
ATOM 1484 C C . PHE A 1 198 ? 1.656 19.580 0.445 1.00 78.44 198 PHE A C 1
ATOM 1486 O O . PHE A 1 198 ? 0.482 19.608 0.817 1.00 78.44 198 PHE A O 1
ATOM 1493 N N . PHE A 1 199 ? 2.545 18.739 0.988 1.00 75.69 199 PHE A N 1
ATOM 1494 C CA . PHE A 1 199 ? 2.188 17.814 2.070 1.00 75.69 199 PHE A CA 1
ATOM 1495 C C . PHE A 1 199 ? 1.748 18.540 3.344 1.00 75.69 199 PHE A C 1
ATOM 1497 O O . PHE A 1 199 ? 0.781 18.120 3.983 1.00 75.69 199 PHE A O 1
ATOM 1504 N N . LEU A 1 200 ? 2.412 19.643 3.703 1.00 76.25 200 LEU A N 1
ATOM 1505 C CA . LEU A 1 200 ? 2.018 20.469 4.847 1.00 76.25 200 LEU A CA 1
ATOM 1506 C C . LEU A 1 200 ? 0.634 21.096 4.641 1.00 76.25 200 LEU A C 1
ATOM 1508 O O . LEU A 1 200 ? -0.190 21.051 5.552 1.00 76.25 200 LEU A O 1
ATOM 1512 N N . LEU A 1 201 ? 0.342 21.620 3.448 1.00 76.88 201 LEU A N 1
ATOM 1513 C CA . LEU A 1 201 ? -0.966 22.190 3.114 1.00 76.88 201 LEU A CA 1
ATOM 1514 C C . LEU A 1 201 ? -2.077 21.137 3.144 1.00 76.88 201 LEU A C 1
ATOM 1516 O O . LEU A 1 201 ? -3.130 21.386 3.731 1.00 76.88 201 LEU A O 1
ATOM 1520 N N . LEU A 1 202 ? -1.834 19.946 2.589 1.00 76.69 202 LEU A N 1
ATOM 1521 C CA . LEU A 1 202 ? -2.771 18.823 2.676 1.00 76.69 202 LEU A CA 1
ATOM 1522 C C . LEU A 1 202 ? -3.011 18.398 4.128 1.00 76.69 202 LEU A C 1
ATOM 1524 O O . LEU A 1 202 ? -4.158 18.208 4.532 1.00 76.69 202 LEU A O 1
ATOM 1528 N N . GLY A 1 203 ? -1.951 18.299 4.934 1.00 72.50 203 GLY A N 1
ATOM 1529 C CA . GLY A 1 203 ? -2.052 17.954 6.352 1.00 72.50 203 GLY A CA 1
ATOM 1530 C C . GLY A 1 203 ? -2.835 18.991 7.166 1.00 72.50 203 GLY A C 1
ATOM 1531 O O . GLY A 1 203 ? -3.668 18.630 8.001 1.00 72.50 203 GLY A O 1
ATOM 1532 N N . VAL A 1 204 ? -2.619 20.282 6.901 1.00 73.00 204 VAL A N 1
ATOM 1533 C CA . VAL A 1 204 ? -3.352 21.382 7.550 1.00 73.00 204 VAL A CA 1
ATOM 1534 C C . VAL A 1 204 ? -4.815 21.424 7.094 1.00 73.00 204 VAL A C 1
ATOM 1536 O O . VAL A 1 204 ? -5.697 21.603 7.934 1.00 73.00 204 VAL A O 1
ATOM 1539 N N . GLY A 1 205 ? -5.088 21.204 5.804 1.00 68.12 205 GLY A N 1
ATOM 1540 C CA . GLY A 1 205 ? -6.442 21.159 5.244 1.00 68.12 205 GLY A CA 1
ATOM 1541 C C . GLY A 1 205 ? -7.272 19.977 5.753 1.00 68.12 205 GLY A C 1
ATOM 1542 O O . GLY A 1 205 ? -8.450 20.129 6.063 1.00 68.12 205 GLY A O 1
ATOM 1543 N N . LEU A 1 206 ? -6.650 18.810 5.939 1.00 64.00 206 LEU A N 1
ATOM 1544 C CA . LEU A 1 206 ? -7.298 17.671 6.592 1.00 64.00 206 LEU A CA 1
ATOM 1545 C C . LEU A 1 206 ? -7.617 17.985 8.059 1.00 64.00 206 LEU A C 1
ATOM 1547 O O . LEU A 1 206 ? -8.737 17.749 8.501 1.00 64.00 206 LEU A O 1
ATOM 1551 N N . LYS A 1 207 ? -6.681 18.585 8.808 1.00 58.34 207 LYS A N 1
ATOM 1552 C CA . LYS A 1 207 ? -6.885 18.948 10.222 1.00 58.34 207 LYS A CA 1
ATOM 1553 C C . LYS A 1 207 ? -7.975 20.008 10.431 1.00 58.34 207 LYS A C 1
ATOM 1555 O O . LYS A 1 207 ? -8.647 19.975 11.461 1.00 58.34 207 LYS A O 1
ATOM 1560 N N . SER A 1 208 ? -8.159 20.946 9.502 1.00 50.12 208 SER A N 1
ATOM 1561 C CA . SER A 1 208 ? -9.196 21.981 9.620 1.00 50.12 208 SER A CA 1
ATOM 1562 C C . SER A 1 208 ? -10.611 21.435 9.396 1.00 50.12 208 SER A C 1
ATOM 1564 O O . SER A 1 208 ? -11.545 21.936 10.021 1.00 50.12 208 SER A O 1
ATOM 1566 N N . ASN A 1 209 ? -10.762 20.362 8.611 1.00 50.47 209 ASN A N 1
ATOM 1567 C CA . ASN A 1 209 ? -12.029 19.641 8.453 1.00 50.47 209 ASN A CA 1
ATOM 1568 C C . ASN A 1 209 ? -12.413 18.786 9.675 1.00 50.47 209 ASN A C 1
ATOM 1570 O O . ASN A 1 209 ? -13.589 18.518 9.864 1.00 50.47 209 ASN A O 1
ATOM 1574 N N . PHE A 1 210 ? -11.462 18.415 10.541 1.00 45.50 210 PHE A N 1
ATOM 1575 C CA . PHE A 1 210 ? -11.736 17.698 11.802 1.00 45.50 210 PHE A CA 1
ATOM 1576 C C . PHE A 1 210 ? -12.280 18.585 12.933 1.00 45.50 210 PHE A C 1
ATOM 1578 O O . PHE A 1 210 ? -12.577 18.084 14.016 1.00 45.50 210 PHE A O 1
ATOM 1585 N N . ARG A 1 211 ? -12.341 19.907 12.735 1.00 38.31 211 ARG A N 1
ATOM 1586 C CA . ARG A 1 211 ? -12.691 20.879 13.785 1.00 38.31 211 ARG A CA 1
ATOM 1587 C C . ARG A 1 211 ? -14.045 21.569 13.554 1.00 38.31 211 ARG A C 1
ATOM 1589 O O . ARG A 1 211 ? -14.371 22.494 14.294 1.00 38.31 211 ARG A O 1
ATOM 1596 N N . LYS A 1 212 ? -14.806 21.136 12.547 1.00 38.16 212 LYS A N 1
ATOM 1597 C CA . LYS A 1 212 ? -16.206 21.508 12.300 1.00 38.16 212 LYS A CA 1
ATOM 1598 C C . LYS A 1 212 ? -17.080 20.269 12.412 1.00 38.16 212 LYS A C 1
ATOM 1600 O O . LYS A 1 212 ? -18.229 20.438 12.865 1.00 38.16 212 LYS A O 1
#

Sequence (212 aa):
MNPDVANAIPRLVETGTLPPAKASLFLRVARRELVSIRLELRALLYAGVLLVTGGVGLLVKENLDRIGPAVIAFAIGLAAAAALGWVWRVAPPFSWREVPAPNLAFDYILLLGVLLAAADLAYVEVQFTPLGADWPWHLLIVSILAGAAAVRFDSRVVFSLALATFAAWRGVSAARFGLDVLGADDAVRWNALGCGAFFLLLGVGLKSNFRK

Secondary structure (DSSP, 8-state):
--HHHHHHHHHHHHTTSS-HHHHHHHHHHHTT----THHHHHHHHHHHHHHHHHHHHHHHHHHHHHH-HHHHHHHHHHHHHHHHHHHHHHPPPP-SS----SSHHHHHHHHHHHHHHHHHHHHHHHHH-SSGGGTTHHHHHHHHHHHHHHHHHT-HHHHHHHHHHHHHHHHHHHHHTS--TTS--HHHHHHHHHHHHHHHHHHHHHHHHTT-

Radius of gyration: 24.94 Å; Cα contacts (8 Å, |Δi|>4): 142; chains: 1; bounding box: 49×47×78 Å

Solvent-accessible surface area (backbone atoms only — not comparable to full-atom values): 11879 Å² total; per-residue (Å²): 136,58,68,67,59,52,64,44,50,64,55,38,38,75,67,66,80,38,60,74,87,54,50,62,58,51,47,39,61,54,65,60,64,72,75,73,57,64,61,59,53,50,51,51,50,52,49,50,45,51,50,52,56,51,47,52,54,51,50,49,71,75,40,47,92,77,63,42,70,67,54,53,43,50,52,39,43,50,52,1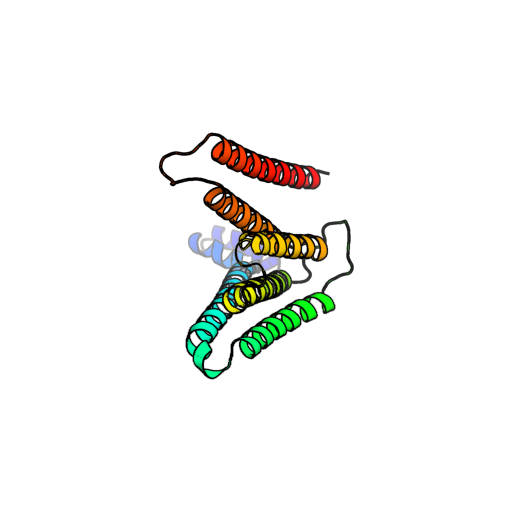5,49,52,34,42,50,50,44,62,73,70,50,75,80,81,63,100,58,94,66,80,72,95,46,83,63,55,60,52,43,43,42,41,15,51,51,34,44,44,48,26,55,52,49,48,38,74,74,66,41,84,58,56,91,56,55,51,54,56,36,44,50,45,14,50,53,31,36,52,49,13,67,65,68,67,31,68,68,36,36,53,49,13,52,52,33,39,50,50,24,50,52,54,43,45,49,72,78,62,55,64,97,88,63,80,54,68,68,52,54,51,52,53,50,50,51,52,50,49,53,50,51,52,53,50,55,55,55,60,64,75,74,116

pLDDT: mean 75.36, std 11.48, range [38.16, 89.75]